Protein AF-A0A507QNY4-F1 (afdb_monomer_lite)

Radius of gyration: 28.17 Å; chains: 1; bounding box: 54×48×101 Å

Foldseek 3Di:
DQPDFQLFDDDPVLVVVLVVQPLLVVLLVVLVVVCVVDPDHLADPVVVPSDDPVSQVVLSSLLSVQCSLCVVLVVLLVLLQVLLVLLDDDDPPDDDDSLVLDDDLLSVLSVLSVVCCVVCVCLNPPDSHSVSNRVCCQVDLSSVLSQLLSLVVLVVVVVDDDPSHSPSCVSVNVRSLSSQQPDPVRHNVNSVVSNVVSVSSNVSSVSNVVSSVVSVVVSVVVPDDPPPPDDDDDDDDDDDDDDDDDDDDDDDD

Organism: Monascus purpureus (NCBI:txid5098)

Structure (mmCIF, N/CA/C/O backbone):
data_AF-A0A507QNY4-F1
#
_entry.id   AF-A0A507QNY4-F1
#
loop_
_atom_site.group_PDB
_atom_site.id
_atom_site.type_symbol
_atom_site.label_atom_id
_atom_site.label_alt_id
_atom_site.label_comp_id
_atom_site.label_asym_id
_atom_site.label_entity_id
_atom_site.label_seq_id
_atom_site.pdbx_PDB_ins_code
_atom_site.Cartn_x
_atom_site.Cartn_y
_atom_site.Cartn_z
_atom_site.occupancy
_atom_site.B_iso_or_equiv
_atom_site.auth_seq_id
_atom_site.auth_comp_id
_atom_site.auth_asym_id
_atom_site.auth_atom_id
_atom_site.pdbx_PDB_model_num
ATOM 1 N N . MET A 1 1 ? 23.985 -9.410 -10.694 1.00 40.22 1 MET A N 1
ATOM 2 C CA . MET A 1 1 ? 22.648 -9.516 -11.311 1.00 40.22 1 MET A CA 1
ATOM 3 C C . MET A 1 1 ? 22.370 -8.196 -11.996 1.00 40.22 1 MET A C 1
ATOM 5 O O . MET A 1 1 ? 22.563 -7.169 -11.358 1.00 40.22 1 MET A O 1
ATOM 9 N N . ALA A 1 2 ? 22.073 -8.210 -13.295 1.00 35.66 2 ALA A N 1
ATOM 10 C CA . ALA A 1 2 ? 21.765 -6.987 -14.029 1.00 35.66 2 ALA A CA 1
ATOM 11 C C . ALA A 1 2 ? 20.527 -6.347 -13.389 1.00 35.66 2 ALA A C 1
ATOM 13 O O . ALA A 1 2 ? 19.504 -7.016 -13.266 1.00 35.66 2 ALA A O 1
ATOM 14 N N . ALA A 1 3 ? 20.652 -5.107 -12.915 1.00 49.06 3 ALA A N 1
ATOM 15 C CA . ALA A 1 3 ? 19.520 -4.358 -12.394 1.00 49.06 3 ALA A CA 1
ATOM 16 C C . ALA A 1 3 ? 18.589 -4.082 -13.575 1.00 49.06 3 ALA A C 1
ATOM 18 O O . ALA A 1 3 ? 18.878 -3.228 -14.411 1.00 49.06 3 ALA A O 1
ATOM 19 N N . SER A 1 4 ? 17.534 -4.881 -13.701 1.00 60.38 4 SER A N 1
ATOM 20 C CA . SER A 1 4 ? 16.457 -4.603 -14.636 1.00 60.38 4 SER A CA 1
ATOM 21 C C . SER A 1 4 ? 15.764 -3.303 -14.230 1.00 60.38 4 SER A C 1
ATOM 23 O O . SER A 1 4 ? 15.863 -2.857 -13.083 1.00 60.38 4 SER A O 1
ATOM 25 N N . ALA A 1 5 ? 15.046 -2.706 -15.178 1.00 84.00 5 ALA A N 1
ATOM 26 C CA . ALA A 1 5 ? 14.095 -1.634 -14.926 1.00 84.00 5 ALA A CA 1
ATOM 27 C C . ALA A 1 5 ? 13.139 -1.970 -13.758 1.00 84.00 5 ALA A C 1
ATOM 29 O O . ALA A 1 5 ? 13.132 -3.079 -13.221 1.00 84.00 5 ALA A O 1
ATOM 30 N N . SER A 1 6 ? 12.312 -1.001 -13.361 1.00 92.44 6 SER A N 1
ATOM 31 C CA . SER A 1 6 ? 11.328 -1.208 -12.296 1.00 92.44 6 SER A CA 1
ATOM 32 C C . SER A 1 6 ? 10.541 -2.525 -12.465 1.00 92.44 6 SER A C 1
ATOM 34 O O . SER A 1 6 ? 10.117 -2.816 -13.583 1.00 92.44 6 SER A O 1
ATOM 36 N N . PRO A 1 7 ? 10.320 -3.299 -11.380 1.00 94.75 7 PRO A N 1
ATOM 37 C CA . PRO A 1 7 ? 9.692 -4.621 -11.474 1.00 94.75 7 PRO A CA 1
ATOM 38 C C . PRO A 1 7 ? 8.198 -4.555 -11.816 1.00 94.75 7 PRO A C 1
ATOM 40 O O . PRO A 1 7 ? 7.611 -5.540 -12.248 1.00 94.75 7 PRO A O 1
ATOM 43 N N . PHE A 1 8 ? 7.574 -3.390 -11.643 1.00 95.94 8 PHE A N 1
ATOM 44 C CA . PHE A 1 8 ? 6.159 -3.193 -11.924 1.00 95.94 8 PHE A CA 1
ATOM 45 C C . PHE A 1 8 ? 5.955 -2.826 -13.390 1.00 95.94 8 PHE A C 1
ATOM 47 O O . PHE A 1 8 ? 6.617 -1.929 -13.917 1.00 95.94 8 PHE A O 1
ATOM 54 N N . ARG A 1 9 ? 5.011 -3.497 -14.047 1.00 93.31 9 ARG A N 1
ATOM 55 C CA . ARG A 1 9 ? 4.638 -3.224 -15.437 1.00 93.31 9 ARG A CA 1
ATOM 56 C C . ARG A 1 9 ? 3.270 -2.557 -15.454 1.00 93.31 9 ARG A C 1
ATOM 58 O O . ARG A 1 9 ? 2.332 -3.070 -14.860 1.00 93.31 9 ARG A O 1
ATOM 65 N N . ILE A 1 10 ? 3.166 -1.422 -16.137 1.00 92.38 10 ILE A N 1
ATOM 66 C CA . ILE A 1 10 ? 1.913 -0.677 -16.302 1.00 92.38 10 ILE A CA 1
ATOM 67 C C . ILE A 1 10 ? 1.613 -0.575 -17.795 1.00 92.38 10 ILE A C 1
ATOM 69 O O . ILE A 1 10 ? 2.515 -0.295 -18.589 1.00 92.38 10 ILE A O 1
ATOM 73 N N . SER A 1 11 ? 0.355 -0.782 -18.188 1.00 92.19 11 SER A N 1
ATOM 74 C CA . SER A 1 11 ? -0.046 -0.596 -19.580 1.00 92.19 11 SER A CA 1
ATOM 75 C C . SER A 1 11 ? -0.114 0.900 -19.951 1.00 92.19 11 SER A C 1
ATOM 77 O O . SER A 1 11 ? -0.409 1.751 -19.105 1.00 92.19 11 SER A O 1
ATOM 79 N N . PRO A 1 12 ? 0.070 1.271 -21.231 1.00 90.69 12 PRO A N 1
ATOM 80 C CA . PRO A 1 12 ? -0.122 2.657 -21.669 1.00 90.69 12 PRO A CA 1
ATOM 81 C C . PRO A 1 12 ? -1.532 3.202 -21.379 1.00 90.69 12 PRO A C 1
ATOM 83 O O . PRO A 1 12 ? -1.711 4.407 -21.186 1.00 90.69 12 PRO A O 1
ATOM 86 N N . GLN A 1 13 ? -2.538 2.321 -21.345 1.00 91.38 13 GLN A N 1
ATOM 87 C CA . GLN A 1 13 ? -3.918 2.676 -21.026 1.00 91.38 13 GLN A CA 1
ATOM 88 C C . GLN A 1 13 ? -4.066 3.087 -19.557 1.00 91.38 13 GLN A C 1
ATOM 90 O O . GLN A 1 13 ? -4.700 4.108 -19.274 1.00 91.38 13 GLN A O 1
ATOM 95 N N . ASP A 1 14 ? -3.447 2.347 -18.641 1.00 91.44 14 ASP A N 1
ATOM 96 C CA . ASP A 1 14 ? -3.468 2.656 -17.209 1.00 91.44 14 ASP A CA 1
ATOM 97 C C . ASP A 1 14 ? -2.685 3.935 -16.912 1.00 91.44 14 ASP A C 1
ATOM 99 O O . ASP A 1 14 ? -3.145 4.793 -16.158 1.00 91.44 14 ASP A O 1
ATOM 103 N N . GLU A 1 15 ? -1.554 4.154 -17.591 1.00 91.25 15 GLU A N 1
ATOM 104 C CA . GLU A 1 15 ? -0.823 5.419 -17.483 1.00 91.25 15 GLU A CA 1
ATOM 105 C C . GLU A 1 15 ? -1.684 6.612 -17.946 1.00 91.25 15 GLU A C 1
ATOM 107 O O . GLU A 1 15 ? -1.688 7.682 -17.326 1.00 91.25 15 GLU A O 1
ATOM 112 N N . ALA A 1 16 ? -2.461 6.443 -19.020 1.00 89.62 16 ALA A N 1
ATOM 113 C CA . ALA A 1 16 ? -3.412 7.454 -19.478 1.00 89.62 16 ALA A CA 1
ATOM 114 C C . ALA A 1 16 ? -4.590 7.648 -18.504 1.00 89.62 16 ALA A C 1
ATOM 116 O O . ALA A 1 16 ? -5.101 8.765 -18.369 1.00 89.62 16 ALA A O 1
ATOM 117 N N . ALA A 1 17 ? -5.029 6.596 -17.808 1.00 88.19 17 ALA A N 1
ATOM 118 C CA . ALA A 1 17 ? -6.032 6.691 -16.751 1.00 88.19 17 ALA A CA 1
ATOM 119 C C . ALA A 1 17 ? -5.498 7.473 -15.540 1.00 88.19 17 ALA A C 1
ATOM 121 O O . ALA A 1 17 ? -6.146 8.424 -15.099 1.00 88.19 17 ALA A O 1
ATOM 122 N N . LEU A 1 18 ? -4.275 7.180 -15.088 1.00 90.31 18 LEU A N 1
ATOM 123 C CA . LEU A 1 18 ? -3.595 7.915 -14.019 1.00 90.31 18 LEU A CA 1
ATOM 124 C C . LEU A 1 18 ? -3.470 9.408 -14.330 1.00 90.31 18 LEU A C 1
ATOM 126 O O . LEU A 1 18 ? -3.750 10.249 -13.477 1.00 90.31 18 LEU A O 1
ATOM 130 N N . LYS A 1 19 ? -3.120 9.765 -15.573 1.00 89.19 19 LYS A N 1
ATOM 131 C CA . LYS A 1 19 ? -3.041 11.170 -16.020 1.00 89.19 19 LYS A CA 1
ATOM 132 C C . LYS A 1 19 ? -4.369 11.923 -15.905 1.00 89.19 19 LYS A C 1
ATOM 134 O O . LYS A 1 19 ? -4.346 13.149 -15.874 1.00 89.19 19 LYS A O 1
ATOM 139 N N . ARG A 1 20 ? -5.505 11.224 -15.842 1.00 88.75 20 ARG A N 1
ATOM 140 C CA . ARG A 1 20 ? -6.844 11.806 -15.653 1.00 88.75 20 ARG A CA 1
ATOM 141 C C . ARG A 1 20 ? -7.330 11.751 -14.201 1.00 88.75 20 ARG A C 1
ATOM 143 O O . ARG A 1 20 ? -8.345 12.363 -13.896 1.00 88.75 20 ARG A O 1
ATOM 150 N N . ASN A 1 21 ? -6.631 11.046 -13.311 1.00 88.44 21 ASN A N 1
ATOM 151 C CA . ASN A 1 21 ? -7.006 10.926 -11.906 1.00 88.44 21 ASN A CA 1
ATOM 152 C C . ASN A 1 21 ? -6.502 12.143 -11.103 1.00 88.44 21 ASN A C 1
ATOM 154 O O . ASN A 1 21 ? -5.298 12.372 -10.975 1.00 88.44 21 ASN A O 1
ATOM 158 N N . ASP A 1 22 ? -7.423 12.928 -10.542 1.00 88.19 22 ASP A N 1
ATOM 159 C CA . ASP A 1 22 ? -7.081 14.168 -9.835 1.00 88.19 22 ASP A CA 1
ATOM 160 C C . ASP A 1 22 ? -6.311 13.943 -8.531 1.00 88.19 22 ASP A C 1
ATOM 162 O O . ASP A 1 22 ? -5.391 14.707 -8.228 1.00 88.19 22 ASP A O 1
ATOM 166 N N . ALA A 1 23 ? -6.636 12.886 -7.780 1.00 85.56 23 ALA A N 1
ATOM 167 C CA . ALA A 1 23 ? -5.923 12.547 -6.551 1.00 85.56 23 ALA A CA 1
ATOM 168 C C . ALA A 1 23 ? -4.461 12.190 -6.856 1.00 85.56 23 ALA A C 1
ATOM 170 O O . ALA A 1 23 ? -3.544 12.740 -6.242 1.00 85.56 23 ALA A O 1
ATOM 171 N N . PHE A 1 24 ? -4.241 11.355 -7.874 1.00 91.31 24 PHE A N 1
ATOM 172 C CA . PHE A 1 24 ? -2.909 11.009 -8.359 1.00 91.31 24 PHE A CA 1
ATOM 173 C C . PHE A 1 24 ? -2.130 12.243 -8.828 1.00 91.31 24 PHE A C 1
ATOM 175 O O . PHE A 1 24 ? -0.984 12.455 -8.428 1.00 91.31 24 PHE A O 1
ATOM 182 N N . ARG A 1 25 ? -2.757 13.109 -9.636 1.00 92.50 25 ARG A N 1
ATOM 183 C CA . ARG A 1 25 ? -2.133 14.354 -10.109 1.00 92.50 25 ARG A CA 1
ATOM 184 C C . ARG A 1 25 ? -1.729 15.274 -8.959 1.00 92.50 25 ARG A C 1
ATOM 186 O O . ARG A 1 25 ? -0.645 15.857 -9.007 1.00 92.50 25 ARG A O 1
ATOM 193 N N . ALA A 1 26 ? -2.569 15.400 -7.932 1.00 90.88 26 ALA A N 1
ATOM 194 C CA . ALA A 1 26 ? -2.278 16.221 -6.762 1.00 90.88 26 ALA A CA 1
ATOM 195 C C . ALA A 1 26 ? -1.069 15.689 -5.974 1.00 90.88 26 ALA A C 1
ATOM 197 O O . ALA A 1 26 ? -0.191 16.472 -5.598 1.00 90.88 26 ALA A O 1
ATOM 198 N N . VAL A 1 27 ? -0.987 14.368 -5.770 1.00 90.75 27 VAL A N 1
ATOM 199 C CA . VAL A 1 27 ? 0.165 13.720 -5.119 1.00 90.75 27 VAL A CA 1
ATOM 200 C C . VAL A 1 27 ? 1.431 13.902 -5.953 1.00 90.75 27 VAL A C 1
ATOM 202 O O . VAL A 1 27 ? 2.448 14.356 -5.427 1.00 90.75 27 VAL A O 1
ATOM 205 N N . ARG A 1 28 ? 1.363 13.643 -7.261 1.00 93.06 28 ARG A N 1
ATOM 206 C CA . ARG A 1 28 ? 2.491 13.815 -8.186 1.00 93.06 28 ARG A CA 1
ATOM 207 C C . ARG A 1 28 ? 3.044 15.239 -8.180 1.00 93.06 28 ARG A C 1
ATOM 209 O O . ARG A 1 28 ? 4.254 15.430 -8.095 1.00 93.06 28 ARG A O 1
ATOM 216 N N . GLU A 1 29 ? 2.178 16.249 -8.210 1.00 93.31 29 GLU A N 1
ATOM 217 C CA . GLU A 1 29 ? 2.607 17.651 -8.139 1.00 93.31 29 GLU A CA 1
ATOM 218 C C . GLU A 1 29 ? 3.209 18.005 -6.770 1.00 93.31 29 GLU A C 1
ATOM 220 O O . GLU A 1 29 ? 4.177 18.760 -6.676 1.00 93.31 29 GLU A O 1
ATOM 225 N N . HIS A 1 30 ? 2.675 17.451 -5.679 1.00 90.50 30 HIS A N 1
ATOM 226 C CA . HIS A 1 30 ? 3.267 17.626 -4.354 1.00 90.50 30 HIS A CA 1
ATOM 227 C C . HIS A 1 30 ? 4.683 17.032 -4.272 1.00 90.50 30 HIS A C 1
ATOM 229 O O . HIS A 1 30 ? 5.600 17.707 -3.799 1.00 90.50 30 HIS A O 1
ATOM 235 N N . LEU A 1 31 ? 4.879 15.808 -4.768 1.00 90.25 31 LEU A N 1
ATOM 236 C CA . LEU A 1 31 ? 6.180 15.136 -4.774 1.00 90.25 31 LEU A CA 1
ATOM 237 C C . LEU A 1 31 ? 7.185 15.860 -5.671 1.00 90.25 31 LEU A C 1
ATOM 239 O O . LEU A 1 31 ? 8.306 16.118 -5.240 1.00 90.25 31 LEU A O 1
ATOM 243 N N . ARG A 1 32 ? 6.762 16.300 -6.862 1.00 90.12 32 ARG A N 1
ATOM 244 C CA . ARG A 1 32 ? 7.593 17.118 -7.755 1.00 90.12 32 ARG A CA 1
ATOM 245 C C . ARG A 1 32 ? 8.059 18.412 -7.083 1.00 90.12 32 ARG A C 1
ATOM 247 O O . ARG A 1 32 ? 9.228 18.775 -7.189 1.00 90.12 32 ARG A O 1
ATOM 254 N N . ARG A 1 33 ? 7.171 19.119 -6.372 1.00 88.19 33 ARG A N 1
ATOM 255 C CA . ARG A 1 33 ? 7.546 20.335 -5.626 1.00 88.19 33 ARG A CA 1
ATOM 256 C C . ARG A 1 33 ? 8.527 20.042 -4.497 1.00 88.19 33 ARG A C 1
ATOM 258 O O . ARG A 1 33 ? 9.437 20.838 -4.285 1.00 88.19 33 ARG A O 1
ATOM 265 N N . ARG A 1 34 ? 8.377 18.912 -3.797 1.00 84.94 34 ARG A N 1
ATOM 266 C CA . ARG A 1 34 ? 9.352 18.475 -2.785 1.00 84.94 34 ARG A CA 1
ATOM 267 C C . ARG A 1 34 ? 10.723 18.221 -3.407 1.00 84.94 34 ARG A C 1
ATOM 269 O O . ARG A 1 34 ? 11.712 18.697 -2.864 1.00 84.94 34 ARG A O 1
ATOM 276 N N . GLU A 1 35 ? 10.786 17.539 -4.548 1.00 83.88 35 GLU A N 1
ATOM 277 C CA . GLU A 1 35 ? 12.048 17.309 -5.263 1.00 83.88 35 GLU A CA 1
ATOM 278 C C . GLU A 1 35 ? 12.715 18.623 -5.687 1.00 83.88 35 GLU A C 1
ATOM 280 O O . GLU A 1 35 ? 13.900 18.808 -5.444 1.00 83.88 35 GLU A O 1
ATOM 285 N N . LEU A 1 36 ? 11.958 19.556 -6.276 1.00 83.25 36 LEU A N 1
ATOM 286 C CA . LEU A 1 36 ? 12.490 20.847 -6.736 1.00 83.25 36 LEU A CA 1
ATOM 287 C C . LEU A 1 36 ? 12.900 21.782 -5.588 1.00 83.25 36 LEU A C 1
ATOM 289 O O . LEU A 1 36 ? 13.806 22.594 -5.753 1.00 83.25 36 LEU A O 1
ATOM 293 N N . GLY A 1 37 ? 12.218 21.699 -4.444 1.00 79.38 37 GLY A N 1
ATOM 294 C CA . GLY A 1 37 ? 12.492 22.520 -3.263 1.00 79.38 37 GLY A CA 1
ATOM 295 C C . GLY A 1 37 ? 13.646 22.014 -2.395 1.00 79.38 37 GLY A C 1
ATOM 296 O O . GLY A 1 37 ? 14.003 22.684 -1.427 1.00 79.38 37 GLY A O 1
ATOM 297 N N . THR A 1 38 ? 14.221 20.850 -2.709 1.00 76.25 38 THR A N 1
ATOM 298 C CA . THR A 1 38 ? 15.319 20.255 -1.940 1.00 76.25 38 THR A CA 1
ATOM 299 C C . THR A 1 38 ? 16.627 20.378 -2.722 1.00 76.25 38 THR A C 1
ATOM 301 O O . THR A 1 38 ? 16.667 20.159 -3.927 1.00 76.25 38 THR A O 1
ATOM 304 N N . THR A 1 39 ? 17.731 20.703 -2.044 1.00 67.38 39 THR A N 1
ATOM 305 C CA . THR A 1 39 ? 19.079 20.707 -2.650 1.00 67.38 39 THR A CA 1
ATOM 306 C C . THR A 1 39 ? 19.649 19.298 -2.849 1.00 67.38 39 THR A C 1
ATOM 308 O O . THR A 1 39 ? 20.669 19.128 -3.517 1.00 67.38 39 THR A O 1
ATOM 311 N N . ALA A 1 40 ? 19.003 18.287 -2.265 1.00 69.44 40 ALA A N 1
ATOM 312 C CA . ALA A 1 40 ? 19.370 16.887 -2.384 1.00 69.44 40 ALA A CA 1
ATOM 313 C C . ALA A 1 40 ? 18.864 16.290 -3.712 1.00 69.44 40 ALA A C 1
ATOM 315 O O . ALA A 1 40 ? 17.778 16.638 -4.178 1.00 69.44 40 ALA A O 1
ATOM 316 N N . PRO A 1 41 ? 19.633 15.383 -4.339 1.00 71.75 41 PRO A N 1
ATOM 317 C CA . PRO A 1 41 ? 19.227 14.747 -5.586 1.00 71.75 41 PRO A CA 1
ATOM 318 C C . PRO A 1 41 ? 18.019 13.816 -5.383 1.00 71.75 41 PRO A C 1
ATOM 320 O O . PRO A 1 41 ? 17.951 13.076 -4.406 1.00 71.75 41 PRO A O 1
ATOM 323 N N . SER A 1 42 ? 17.113 13.773 -6.369 1.00 81.75 42 SER A N 1
ATOM 324 C CA . SER A 1 42 ? 15.933 12.881 -6.384 1.00 81.75 42 SER A CA 1
ATOM 325 C C . SER A 1 42 ? 16.266 11.389 -6.505 1.00 81.75 42 SER A C 1
ATOM 327 O O . SER A 1 42 ? 15.388 10.540 -6.384 1.00 81.75 42 SER A O 1
ATOM 329 N N . PHE A 1 43 ? 17.532 11.051 -6.749 1.00 90.75 43 PHE A N 1
ATOM 330 C CA . PHE A 1 43 ? 18.057 9.690 -6.751 1.00 90.75 43 PHE A CA 1
ATOM 331 C C . PHE A 1 43 ? 19.323 9.636 -5.900 1.00 90.75 43 PHE A C 1
ATOM 333 O O . PHE A 1 43 ? 20.143 10.558 -5.939 1.00 90.75 43 PHE A O 1
ATOM 340 N N . CYS A 1 44 ? 19.502 8.544 -5.153 1.00 90.75 44 CYS A N 1
ATOM 341 C CA . CYS A 1 44 ? 20.739 8.306 -4.419 1.00 90.75 44 CYS A CA 1
ATOM 342 C C . CYS A 1 44 ? 21.910 8.082 -5.390 1.00 90.75 44 CYS A C 1
ATOM 344 O O . CYS A 1 44 ? 21.709 7.800 -6.574 1.00 90.75 44 CYS A O 1
ATOM 346 N N . LEU A 1 45 ? 23.144 8.183 -4.888 1.00 90.12 45 LEU A N 1
ATOM 347 C CA . LEU A 1 45 ? 24.355 8.042 -5.708 1.00 90.12 45 LEU A CA 1
ATOM 348 C C . LEU A 1 45 ? 24.413 6.711 -6.467 1.00 90.12 45 LEU A C 1
ATOM 350 O O . LEU A 1 45 ? 24.900 6.681 -7.590 1.00 90.12 45 LEU A O 1
ATOM 354 N N . VAL A 1 46 ? 23.872 5.640 -5.882 1.00 89.56 46 VAL A N 1
ATOM 355 C CA . VAL A 1 46 ? 23.790 4.327 -6.528 1.00 89.56 46 VAL A CA 1
ATOM 356 C C . VAL A 1 46 ? 22.850 4.405 -7.732 1.00 89.56 46 VAL A C 1
ATOM 358 O O . VAL A 1 46 ? 23.276 4.305 -8.877 1.00 89.56 46 VAL A O 1
ATOM 361 N N . HIS A 1 47 ? 21.568 4.681 -7.498 1.00 92.56 47 HIS A N 1
ATOM 362 C CA . HIS A 1 47 ? 20.547 4.591 -8.541 1.00 92.56 47 HIS A CA 1
ATOM 363 C C . HIS A 1 47 ? 20.606 5.708 -9.589 1.00 92.56 47 HIS A C 1
ATOM 365 O O . HIS A 1 47 ? 20.102 5.526 -10.695 1.00 92.56 47 HIS A O 1
ATOM 371 N N . ARG A 1 48 ? 21.238 6.847 -9.280 1.00 90.81 48 ARG A N 1
ATOM 372 C CA . ARG A 1 48 ? 21.420 7.947 -10.239 1.00 90.81 48 ARG A CA 1
ATOM 373 C C . ARG A 1 48 ? 22.258 7.536 -11.450 1.00 90.81 48 ARG A C 1
ATOM 375 O O . ARG A 1 48 ? 22.023 8.051 -12.539 1.00 90.81 48 ARG A O 1
ATOM 382 N N . HIS A 1 49 ? 23.254 6.678 -11.240 1.00 89.88 49 HIS A N 1
ATOM 383 C CA . HIS A 1 49 ? 24.190 6.257 -12.283 1.00 89.88 49 HIS A CA 1
ATOM 384 C C . HIS A 1 49 ? 23.856 4.879 -12.856 1.00 89.88 49 HIS A C 1
ATOM 386 O O . HIS A 1 49 ? 24.275 4.581 -13.969 1.00 89.88 49 HIS A O 1
ATOM 392 N N . THR A 1 50 ? 23.087 4.065 -12.126 1.00 92.06 50 THR A N 1
ATOM 393 C CA . THR A 1 50 ? 22.632 2.752 -12.601 1.00 92.06 50 THR A CA 1
ATOM 394 C C . THR A 1 50 ? 21.580 2.859 -13.700 1.00 92.06 50 THR A C 1
ATOM 396 O O . THR A 1 50 ? 21.633 2.092 -14.654 1.00 92.06 50 THR A O 1
ATOM 399 N N . TYR A 1 51 ? 20.633 3.791 -13.573 1.00 92.38 51 TYR A N 1
ATOM 400 C CA . TYR A 1 51 ? 19.466 3.856 -14.452 1.00 92.38 51 TYR A CA 1
ATOM 401 C C . TYR A 1 51 ? 19.551 5.008 -15.448 1.00 92.38 51 TYR A C 1
ATOM 403 O O . TYR A 1 51 ? 19.925 6.133 -15.097 1.00 92.38 51 TYR A O 1
ATOM 411 N N . SER A 1 52 ? 19.124 4.737 -16.677 1.00 92.88 52 SER A N 1
ATOM 412 C CA . SER A 1 52 ? 18.912 5.741 -17.717 1.00 92.88 52 SER A CA 1
ATOM 413 C C . SER A 1 52 ? 17.850 6.771 -17.309 1.00 92.88 52 SER A C 1
ATOM 415 O O . SER A 1 52 ? 17.078 6.581 -16.366 1.00 92.88 52 SER A O 1
ATOM 417 N N . HIS A 1 53 ? 17.784 7.891 -18.032 1.00 91.06 53 HIS A N 1
ATOM 418 C CA . HIS A 1 53 ? 16.790 8.933 -17.762 1.00 91.06 53 HIS A CA 1
ATOM 419 C C . HIS A 1 53 ? 15.341 8.418 -17.888 1.00 91.06 53 HIS A C 1
ATOM 421 O O . HIS A 1 53 ? 14.471 8.803 -17.098 1.00 91.06 53 HIS A O 1
ATOM 427 N N . ASP A 1 54 ? 15.086 7.527 -18.846 1.00 92.56 54 ASP A N 1
ATOM 428 C CA . ASP A 1 54 ? 13.760 6.954 -19.081 1.00 92.56 54 ASP A CA 1
ATOM 429 C C . ASP A 1 54 ? 13.366 6.005 -17.945 1.00 92.56 54 ASP A C 1
ATOM 431 O O . ASP A 1 54 ? 12.289 6.148 -17.368 1.00 92.56 54 ASP A O 1
ATOM 435 N N . GLU A 1 55 ? 14.276 5.133 -17.506 1.00 94.00 55 GLU A N 1
ATOM 436 C CA . GLU A 1 55 ? 14.056 4.275 -16.335 1.00 94.00 55 GLU A CA 1
ATOM 437 C C . GLU A 1 55 ? 13.836 5.091 -15.058 1.00 94.00 55 GLU A C 1
ATOM 439 O O . GLU A 1 55 ? 12.935 4.792 -14.275 1.00 94.00 55 GLU A O 1
ATOM 444 N N . GLN A 1 56 ? 14.599 6.169 -14.852 1.00 93.31 56 GLN A N 1
ATOM 445 C CA . GLN A 1 56 ? 14.371 7.083 -13.730 1.00 93.31 56 GLN A CA 1
ATOM 446 C C . GLN A 1 56 ? 12.980 7.729 -13.795 1.00 93.31 56 GLN A C 1
ATOM 448 O O . GLN A 1 56 ? 12.359 7.972 -12.760 1.00 93.31 56 GLN A O 1
ATOM 453 N N . THR A 1 57 ? 12.469 8.007 -14.993 1.00 93.31 57 THR A N 1
ATOM 454 C CA . THR A 1 57 ? 11.111 8.535 -15.181 1.00 93.31 57 THR A CA 1
ATOM 455 C C . THR A 1 57 ? 10.058 7.493 -14.808 1.00 93.31 57 THR A C 1
ATOM 457 O O . THR A 1 57 ? 9.110 7.830 -14.094 1.00 93.31 57 THR A O 1
ATOM 460 N N . THR A 1 58 ? 10.267 6.228 -15.180 1.00 94.88 58 THR A N 1
ATOM 461 C CA . THR A 1 58 ? 9.433 5.094 -14.750 1.00 94.88 58 THR A CA 1
ATOM 462 C C . THR A 1 58 ? 9.452 4.920 -13.231 1.00 94.88 58 THR A C 1
ATOM 464 O O . THR A 1 58 ? 8.399 4.838 -12.604 1.00 94.88 58 THR A O 1
ATOM 467 N N . PHE A 1 59 ? 10.627 4.966 -12.596 1.00 95.31 59 PHE A N 1
ATOM 468 C CA . PHE A 1 59 ? 10.727 4.898 -11.136 1.00 95.31 59 PHE A CA 1
ATOM 469 C C . PHE A 1 59 ? 9.984 6.044 -10.444 1.00 95.31 59 PHE A C 1
ATOM 471 O O . PHE A 1 59 ? 9.298 5.806 -9.452 1.00 95.31 59 PHE A O 1
ATOM 478 N N . ARG A 1 60 ? 10.066 7.279 -10.961 1.00 94.50 60 ARG A N 1
ATOM 479 C CA . ARG A 1 60 ? 9.282 8.406 -10.422 1.00 94.50 60 ARG A CA 1
ATOM 480 C C . ARG A 1 60 ? 7.782 8.149 -10.542 1.00 94.50 60 ARG A C 1
ATOM 482 O O . ARG A 1 60 ? 7.072 8.344 -9.563 1.00 94.50 60 ARG A O 1
ATOM 489 N N . LEU A 1 61 ? 7.313 7.671 -11.699 1.00 94.75 61 LEU A N 1
ATOM 490 C CA . LEU A 1 61 ? 5.905 7.317 -11.899 1.00 94.75 61 LEU A CA 1
ATOM 491 C C . LEU A 1 61 ? 5.438 6.288 -10.857 1.00 94.75 61 LEU A C 1
ATOM 493 O O . LEU A 1 61 ? 4.426 6.511 -10.198 1.00 94.75 61 LEU A O 1
ATOM 497 N N . HIS A 1 62 ? 6.186 5.202 -10.673 1.00 96.00 62 HIS A N 1
ATOM 498 C CA . HIS A 1 62 ? 5.827 4.139 -9.731 1.00 96.00 62 HIS A CA 1
ATOM 499 C C . HIS A 1 62 ? 5.878 4.606 -8.277 1.00 96.00 62 HIS A C 1
ATOM 501 O O . HIS A 1 62 ? 4.973 4.307 -7.502 1.00 96.00 62 HIS A O 1
ATOM 507 N N . ARG A 1 63 ? 6.874 5.420 -7.914 1.00 94.50 63 ARG A N 1
ATOM 508 C CA . ARG A 1 63 ? 6.926 6.075 -6.604 1.00 94.50 63 ARG A CA 1
ATOM 509 C C . ARG A 1 63 ? 5.674 6.921 -6.3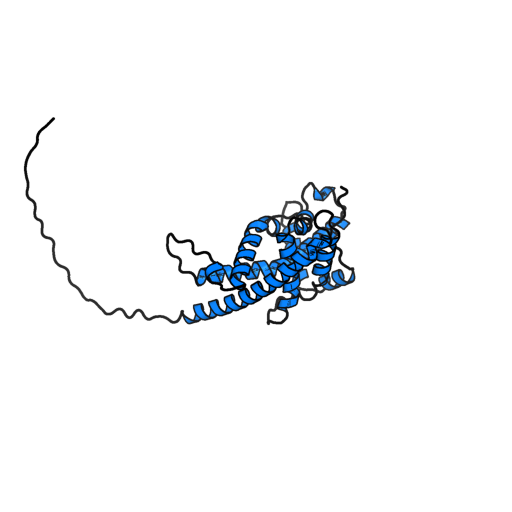58 1.00 94.50 63 ARG A C 1
ATOM 511 O O . ARG A 1 63 ? 5.086 6.851 -5.282 1.00 94.50 63 ARG A O 1
ATOM 518 N N . ASP A 1 64 ? 5.251 7.710 -7.341 1.00 94.38 64 ASP A N 1
ATOM 519 C CA . ASP A 1 64 ? 4.065 8.559 -7.209 1.00 94.38 64 ASP A CA 1
ATOM 520 C C . ASP A 1 64 ? 2.786 7.720 -7.022 1.00 94.38 64 ASP A C 1
ATOM 522 O O . ASP A 1 64 ? 1.904 8.110 -6.252 1.00 94.38 64 ASP A O 1
ATOM 526 N N . ILE A 1 65 ? 2.694 6.550 -7.669 1.00 94.88 65 ILE A N 1
ATOM 527 C CA . ILE A 1 65 ? 1.585 5.593 -7.492 1.00 94.88 65 ILE A CA 1
ATOM 528 C C . ILE A 1 65 ? 1.594 5.033 -6.069 1.00 94.88 65 ILE A C 1
ATOM 530 O O . ILE A 1 65 ? 0.580 5.113 -5.378 1.00 94.88 65 ILE A O 1
ATOM 534 N N . ILE A 1 66 ? 2.752 4.560 -5.601 1.00 94.94 66 ILE A N 1
ATOM 535 C CA . ILE A 1 66 ? 2.955 4.050 -4.237 1.00 94.94 66 ILE A CA 1
ATOM 536 C C . ILE A 1 66 ? 2.532 5.096 -3.197 1.00 94.94 66 ILE A C 1
ATOM 538 O O . ILE A 1 66 ? 1.754 4.794 -2.293 1.00 94.94 66 ILE A O 1
ATOM 542 N N . HIS A 1 67 ? 2.966 6.352 -3.342 1.00 93.25 67 HIS A N 1
ATOM 543 C CA . HIS A 1 67 ? 2.531 7.437 -2.457 1.00 93.25 67 HIS A CA 1
ATOM 544 C C . HIS A 1 67 ? 1.032 7.693 -2.503 1.00 93.25 67 HIS A C 1
ATOM 546 O O . HIS A 1 67 ? 0.411 7.953 -1.472 1.00 93.25 67 HIS A O 1
ATOM 552 N N . THR A 1 68 ? 0.444 7.623 -3.690 1.00 92.44 68 THR A N 1
ATOM 553 C CA . THR A 1 68 ? -0.991 7.837 -3.853 1.00 92.44 68 THR A CA 1
ATOM 554 C C . THR A 1 68 ? -1.793 6.753 -3.132 1.00 92.44 68 THR A C 1
ATOM 556 O O . THR A 1 68 ? -2.734 7.077 -2.411 1.00 92.44 68 THR A O 1
ATOM 559 N N . LEU A 1 69 ? -1.374 5.492 -3.253 1.00 92.56 69 LEU A N 1
ATOM 560 C CA . LEU A 1 69 ? -2.026 4.340 -2.630 1.00 92.56 69 LEU A CA 1
ATOM 561 C C . LEU A 1 69 ? -1.839 4.279 -1.113 1.00 92.56 69 LEU A C 1
ATOM 563 O O . LEU A 1 69 ? -2.774 3.945 -0.386 1.00 92.56 69 LEU A O 1
ATOM 567 N N . LEU A 1 70 ? -0.652 4.617 -0.610 1.00 92.38 70 LEU A N 1
ATOM 568 C CA . LEU A 1 70 ? -0.372 4.534 0.823 1.00 92.38 70 LEU A CA 1
ATOM 569 C C . LEU A 1 70 ? -0.939 5.718 1.613 1.00 92.38 70 LEU A C 1
ATOM 571 O O . LEU A 1 70 ? -1.251 5.570 2.796 1.00 92.38 70 LEU A O 1
ATOM 575 N N . LEU A 1 71 ? -1.112 6.891 0.994 1.00 89.75 71 LEU A N 1
ATOM 576 C CA . LEU A 1 71 ? -1.605 8.090 1.679 1.00 89.75 71 LEU A CA 1
ATOM 577 C C . LEU A 1 71 ? -2.921 7.864 2.465 1.00 89.75 71 LEU A C 1
ATOM 579 O O . LEU A 1 71 ? -2.961 8.249 3.638 1.00 89.75 71 LEU A O 1
ATOM 583 N N . PRO A 1 72 ? -3.975 7.227 1.913 1.00 88.81 72 PRO A N 1
ATOM 584 C CA . PRO A 1 72 ? -5.180 6.889 2.673 1.00 88.81 72 PRO A CA 1
ATOM 585 C C . PRO A 1 72 ? -4.914 6.048 3.923 1.00 88.81 72 PRO A C 1
ATOM 587 O O . PRO A 1 72 ? -5.500 6.326 4.969 1.00 88.81 72 PRO A O 1
ATOM 590 N N . LEU A 1 73 ? -4.014 5.062 3.851 1.00 91.31 73 LEU A N 1
ATOM 591 C CA . LEU A 1 73 ? -3.662 4.221 4.997 1.00 91.31 73 LEU A CA 1
ATOM 592 C C . LEU A 1 73 ? -2.983 5.033 6.104 1.00 91.31 73 LEU A C 1
ATOM 594 O O . LEU A 1 73 ? -3.341 4.889 7.273 1.00 91.31 73 LEU A O 1
ATOM 598 N N . PHE A 1 74 ? -2.078 5.949 5.747 1.00 90.56 74 PHE A N 1
ATOM 599 C CA . PHE A 1 74 ? -1.467 6.869 6.711 1.00 90.56 74 PHE A CA 1
ATOM 600 C C . PHE A 1 74 ? -2.497 7.795 7.365 1.00 90.56 74 PHE A C 1
ATOM 602 O O . PHE A 1 74 ? -2.454 8.026 8.576 1.00 90.56 74 PHE A O 1
ATOM 609 N N . LEU A 1 75 ? -3.437 8.332 6.582 1.00 90.31 75 LEU A N 1
ATOM 610 C CA . LEU A 1 75 ? -4.498 9.191 7.108 1.00 90.31 75 LEU A CA 1
ATOM 611 C C . LEU A 1 75 ? -5.429 8.417 8.045 1.00 90.31 75 LEU A C 1
ATOM 613 O O . LEU A 1 75 ? -5.743 8.912 9.128 1.00 90.31 75 LEU A O 1
ATOM 617 N N . LEU A 1 76 ? -5.816 7.199 7.668 1.00 92.56 76 LEU A N 1
ATOM 618 C CA . LEU A 1 76 ? -6.636 6.307 8.482 1.00 92.56 76 LEU A CA 1
ATOM 619 C C . LEU A 1 76 ? -5.931 5.958 9.792 1.00 92.56 76 LEU A C 1
ATOM 621 O O . LEU A 1 76 ? -6.508 6.135 10.864 1.00 92.56 76 LEU A O 1
ATOM 625 N N . HIS A 1 77 ? -4.668 5.533 9.736 1.00 94.06 77 HIS A N 1
ATOM 626 C CA . HIS A 1 77 ? -3.874 5.212 10.924 1.00 94.06 77 HIS A CA 1
ATOM 627 C C . HIS A 1 77 ? -3.739 6.404 11.871 1.00 94.06 77 HIS A C 1
ATOM 629 O O . HIS A 1 77 ? -3.943 6.266 13.082 1.00 94.06 77 HIS A O 1
ATOM 635 N N . ARG A 1 78 ? -3.461 7.596 11.331 1.00 92.19 78 ARG A N 1
ATOM 636 C CA . ARG A 1 78 ? -3.394 8.829 12.121 1.00 92.19 78 ARG A CA 1
ATOM 637 C C . ARG A 1 78 ? -4.733 9.124 12.792 1.00 92.19 78 ARG A C 1
ATOM 639 O O . ARG A 1 78 ? -4.760 9.452 13.978 1.00 92.19 78 ARG A O 1
ATOM 646 N N . GLN A 1 79 ? -5.835 8.999 12.058 1.00 92.62 79 GLN A N 1
ATOM 647 C CA . GLN A 1 79 ? -7.179 9.219 12.588 1.00 92.62 79 GLN A CA 1
ATOM 648 C C . GLN A 1 79 ? -7.544 8.204 13.676 1.00 92.62 79 GLN A C 1
ATOM 650 O O . GLN A 1 79 ? -8.078 8.605 14.710 1.00 92.62 79 GLN A O 1
ATOM 655 N N . ALA A 1 80 ? -7.235 6.923 13.477 1.00 94.00 80 ALA A N 1
ATOM 656 C CA . ALA A 1 80 ? -7.467 5.870 14.459 1.00 94.00 80 ALA A CA 1
ATOM 657 C C . ALA A 1 80 ? -6.617 6.080 15.719 1.00 94.00 80 ALA A C 1
ATOM 659 O O . ALA A 1 80 ? -7.114 5.954 16.835 1.00 94.00 80 ALA A O 1
ATOM 660 N N . SER A 1 81 ? -5.361 6.502 15.552 1.00 93.31 81 SER A N 1
ATOM 661 C CA . SER A 1 81 ? -4.469 6.836 16.666 1.00 93.31 81 SER A CA 1
ATOM 662 C C . SER A 1 81 ? -5.013 8.005 17.492 1.00 93.31 81 SER A C 1
ATOM 664 O O . SER A 1 81 ? -5.024 7.936 18.717 1.00 93.31 81 SER A O 1
ATOM 666 N N . GLN A 1 82 ? -5.534 9.050 16.837 1.00 92.06 82 GLN A N 1
ATOM 667 C CA . GLN A 1 82 ? -6.184 10.177 17.516 1.00 92.06 82 GLN A CA 1
ATOM 668 C C . GLN A 1 82 ? -7.431 9.745 18.297 1.00 92.06 82 GLN A C 1
ATOM 670 O O . GLN A 1 82 ? -7.621 10.193 19.425 1.00 92.06 82 GLN A O 1
ATOM 675 N N . VAL A 1 83 ? -8.255 8.858 17.727 1.00 91.88 83 VAL A N 1
ATOM 676 C CA . VAL A 1 83 ? -9.424 8.287 18.420 1.00 91.88 83 VAL A CA 1
ATOM 677 C C . VAL A 1 83 ? -8.997 7.470 19.634 1.00 91.88 83 VAL A C 1
ATOM 679 O O . VAL A 1 83 ? -9.562 7.623 20.714 1.00 91.88 83 VAL A O 1
ATOM 682 N N . ALA A 1 84 ? -7.974 6.630 19.497 1.00 91.25 84 ALA A N 1
ATOM 683 C CA . ALA A 1 84 ? -7.470 5.861 20.624 1.00 91.25 84 ALA A CA 1
ATOM 684 C C . ALA A 1 84 ? -6.967 6.782 21.750 1.00 91.25 84 ALA A C 1
ATOM 686 O O . ALA A 1 84 ? -7.282 6.559 22.918 1.00 91.25 84 ALA A O 1
ATOM 687 N N . SER A 1 85 ? -6.249 7.857 21.403 1.00 88.19 85 SER A N 1
ATOM 688 C CA . SER A 1 85 ? -5.776 8.853 22.370 1.00 88.19 85 SER A CA 1
ATOM 689 C C . SER A 1 85 ? -6.897 9.660 23.031 1.00 88.19 85 SER A C 1
ATOM 691 O O . SER A 1 85 ? -6.730 10.056 24.180 1.00 88.19 85 SER A O 1
ATOM 693 N N . SER A 1 86 ? -8.022 9.913 22.354 1.00 86.81 86 SER A N 1
ATOM 694 C CA . SER A 1 86 ? -9.143 10.655 22.949 1.00 86.81 86 SER A CA 1
ATOM 695 C C . SER A 1 86 ? -10.013 9.797 23.872 1.00 86.81 86 SER A C 1
ATOM 697 O O . SER A 1 86 ? -10.604 10.314 24.817 1.00 86.81 86 SER A O 1
ATOM 699 N N . VAL A 1 87 ? -10.088 8.487 23.621 1.00 85.00 87 VAL A N 1
ATOM 700 C CA . VAL A 1 87 ? -10.899 7.548 24.412 1.00 85.00 87 VAL A CA 1
ATOM 701 C C . VAL A 1 87 ? -10.145 7.027 25.637 1.00 85.00 87 VAL A C 1
ATOM 703 O O . VAL A 1 87 ? -10.758 6.766 26.676 1.00 85.00 87 VAL A O 1
ATOM 706 N N . LEU A 1 88 ? -8.825 6.846 25.539 1.00 81.75 88 LEU A N 1
ATOM 707 C CA . LEU A 1 88 ? -8.030 6.305 26.638 1.00 81.75 88 LEU A CA 1
ATOM 708 C C . LEU A 1 88 ? -7.711 7.380 27.685 1.00 81.75 88 LEU A C 1
ATOM 710 O O . LEU A 1 88 ? -7.115 8.403 27.357 1.00 81.75 88 LEU A O 1
ATOM 714 N N . PRO A 1 89 ? -8.022 7.146 28.973 1.00 70.31 89 PRO A N 1
ATOM 715 C CA . PRO A 1 89 ? -7.628 8.069 30.024 1.00 70.31 89 PRO A CA 1
ATOM 716 C C . PRO A 1 89 ? -6.103 8.077 30.182 1.00 70.31 89 PRO A C 1
ATOM 718 O O . PRO A 1 89 ? -5.493 7.045 30.475 1.00 70.31 89 PRO A O 1
ATOM 721 N N . CYS A 1 90 ? -5.494 9.257 30.063 1.00 60.88 90 CYS A N 1
ATOM 722 C CA . CYS A 1 90 ? -4.094 9.484 30.412 1.00 60.88 90 CYS A CA 1
ATOM 723 C C . CYS A 1 90 ? -3.913 9.311 31.927 1.00 60.88 90 CYS A C 1
ATOM 725 O O . CYS A 1 90 ? -4.138 10.240 32.700 1.00 60.88 90 CYS A O 1
ATOM 727 N N . ARG A 1 91 ? -3.527 8.112 32.377 1.00 63.47 91 ARG A N 1
ATOM 728 C CA . ARG A 1 91 ? -3.100 7.891 33.766 1.00 63.47 91 ARG A CA 1
ATOM 729 C C . ARG A 1 91 ? -1.573 7.988 33.853 1.00 63.47 91 ARG A C 1
ATOM 731 O O . ARG A 1 91 ? -0.899 7.274 33.105 1.00 63.47 91 ARG A O 1
ATOM 738 N N . PRO A 1 92 ? -1.013 8.812 34.761 1.00 53.75 92 PRO A N 1
ATOM 739 C CA . PRO A 1 92 ? 0.428 8.861 34.987 1.00 53.75 92 PRO A CA 1
ATOM 740 C C . PRO A 1 92 ? 0.978 7.458 35.281 1.00 53.75 92 PRO A C 1
ATOM 742 O O . PRO A 1 92 ? 0.424 6.736 36.108 1.00 53.75 92 PRO A O 1
ATOM 745 N N . GLY A 1 93 ? 2.040 7.056 34.578 1.00 62.09 93 GLY A N 1
ATOM 746 C CA . GLY A 1 93 ? 2.736 5.783 34.808 1.00 62.09 93 GLY A CA 1
ATOM 747 C C . GLY A 1 93 ? 2.133 4.537 34.144 1.00 62.09 93 GLY A C 1
ATOM 748 O O . GLY A 1 93 ? 2.706 3.461 34.288 1.00 62.09 93 GLY A O 1
ATOM 749 N N . ARG A 1 94 ? 1.025 4.640 33.389 1.00 58.69 94 ARG A N 1
ATOM 750 C CA . ARG A 1 94 ? 0.447 3.495 32.658 1.00 58.69 94 ARG A CA 1
ATOM 751 C C . ARG A 1 94 ? 0.354 3.774 31.161 1.00 58.69 94 ARG A C 1
ATOM 753 O O . ARG A 1 94 ? -0.557 4.464 30.712 1.00 58.69 94 ARG A O 1
ATOM 760 N N . ARG A 1 95 ? 1.256 3.178 30.376 1.00 59.06 95 ARG A N 1
ATOM 761 C CA . ARG A 1 95 ? 1.109 3.108 28.916 1.00 59.06 95 ARG A CA 1
ATOM 762 C C . ARG A 1 95 ? -0.059 2.170 28.616 1.00 59.06 95 ARG A C 1
ATOM 764 O O . ARG A 1 95 ? 0.049 0.963 28.810 1.00 59.06 95 ARG A O 1
ATOM 771 N N . VAL A 1 96 ? -1.206 2.721 28.234 1.00 66.50 96 VAL A N 1
ATOM 772 C CA . VAL A 1 96 ? -2.294 1.904 27.694 1.00 66.50 96 VAL A CA 1
ATOM 773 C C . VAL A 1 96 ? -2.013 1.721 26.211 1.00 66.50 96 VAL A C 1
ATOM 775 O O . VAL A 1 96 ? -1.817 2.701 25.499 1.00 66.50 96 VAL A O 1
ATOM 778 N N . GLU A 1 97 ? -1.940 0.472 25.762 1.00 81.94 97 GLU A N 1
ATOM 779 C CA . GLU A 1 97 ? -1.766 0.156 24.345 1.00 81.94 97 GLU A CA 1
ATOM 780 C C . GLU A 1 97 ? -2.983 0.678 23.572 1.00 81.94 97 GLU A C 1
ATOM 782 O O . GLU A 1 97 ? -4.118 0.286 23.861 1.00 81.94 97 GLU A O 1
ATOM 787 N N . SER A 1 98 ? -2.748 1.577 22.612 1.00 86.88 98 SER A N 1
ATOM 788 C CA . SER A 1 98 ? -3.793 2.272 21.847 1.00 86.88 98 SER A CA 1
ATOM 789 C C . SER A 1 98 ? -4.783 1.315 21.175 1.00 86.88 98 SER A C 1
ATOM 791 O O . SER A 1 98 ? -5.972 1.605 21.081 1.00 86.88 98 SER A O 1
ATOM 793 N N . GLU A 1 99 ? -4.312 0.132 20.785 1.00 90.00 99 GLU A N 1
ATOM 794 C CA . GLU A 1 99 ? -5.112 -0.930 20.176 1.00 90.00 99 GLU A CA 1
ATOM 795 C C . GLU A 1 99 ? -6.265 -1.434 21.061 1.00 90.00 99 GLU A C 1
ATOM 797 O O . GLU A 1 99 ? -7.264 -1.923 20.541 1.00 90.00 99 GLU A O 1
ATOM 802 N N . ARG A 1 100 ? -6.173 -1.297 22.395 1.00 90.31 100 ARG A N 1
ATOM 803 C CA . ARG A 1 100 ? -7.179 -1.821 23.344 1.00 90.31 100 ARG A CA 1
ATOM 804 C C . ARG A 1 100 ? -8.531 -1.122 23.253 1.00 90.31 100 ARG A C 1
ATOM 806 O O . ARG A 1 100 ? -9.505 -1.606 23.824 1.00 90.31 100 ARG A O 1
ATOM 813 N N . VAL A 1 101 ? -8.580 0.025 22.584 1.00 93.06 101 VAL A N 1
ATOM 814 C CA . VAL A 1 101 ? -9.825 0.743 22.300 1.00 93.06 101 VAL A CA 1
ATOM 815 C C . VAL A 1 101 ? -10.666 0.006 21.259 1.00 93.06 101 VAL A C 1
ATOM 817 O O . VAL A 1 101 ? -11.894 0.101 21.281 1.00 93.06 101 VAL A O 1
ATOM 820 N N . PHE A 1 102 ? -10.016 -0.756 20.383 1.00 95.38 102 PHE A N 1
ATOM 821 C CA . PHE A 1 102 ? -10.655 -1.499 19.310 1.00 95.38 102 PHE A CA 1
ATOM 822 C C . PHE A 1 102 ? -10.905 -2.956 19.718 1.00 95.38 102 PHE A C 1
ATOM 824 O O . PHE A 1 102 ? -10.300 -3.486 20.656 1.00 95.38 102 PHE A O 1
ATOM 831 N N . ARG A 1 103 ? -11.822 -3.623 19.013 1.00 94.69 103 ARG A N 1
ATOM 832 C CA . ARG A 1 103 ? -12.212 -5.023 19.264 1.00 94.69 103 ARG A CA 1
ATOM 833 C C . ARG A 1 103 ? -12.189 -5.853 17.987 1.00 94.69 103 ARG A C 1
ATOM 835 O O . ARG A 1 103 ? -12.410 -5.305 16.912 1.00 94.69 103 ARG A O 1
ATOM 842 N N . GLY A 1 104 ? -12.003 -7.165 18.134 1.00 95.88 104 GLY A N 1
ATOM 843 C CA . GLY A 1 104 ? -12.003 -8.105 17.009 1.00 95.88 104 GLY A CA 1
ATOM 844 C C . GLY A 1 104 ? -10.930 -7.759 15.979 1.00 95.88 104 GLY A C 1
ATOM 845 O O . GLY A 1 104 ? -9.846 -7.297 16.347 1.00 95.88 104 GLY A O 1
ATOM 846 N N . ASP A 1 105 ? -11.256 -7.918 14.701 1.00 96.50 105 ASP A N 1
ATOM 847 C CA . ASP A 1 105 ? -10.304 -7.711 13.606 1.00 96.50 105 ASP A CA 1
ATOM 848 C C . ASP A 1 105 ? -9.855 -6.253 13.492 1.00 96.50 105 ASP A C 1
ATOM 850 O O . ASP A 1 105 ? -8.719 -5.994 13.107 1.00 96.50 105 ASP A O 1
ATOM 854 N N . ALA A 1 106 ? -10.682 -5.292 13.922 1.00 96.88 106 ALA A N 1
ATOM 855 C CA . ALA A 1 106 ? -10.282 -3.886 14.002 1.00 96.88 106 ALA A CA 1
ATOM 856 C C . ALA A 1 106 ? -9.066 -3.666 14.915 1.00 96.88 106 ALA A C 1
ATOM 858 O O . ALA A 1 106 ? -8.211 -2.830 14.618 1.00 96.88 106 ALA A O 1
ATOM 859 N N . ARG A 1 107 ? -8.969 -4.414 16.026 1.00 96.88 107 ARG A N 1
ATOM 860 C CA . ARG A 1 107 ? -7.812 -4.338 16.929 1.00 96.88 107 ARG A CA 1
ATOM 861 C C . ARG A 1 107 ? -6.563 -4.866 16.245 1.00 96.88 107 ARG A C 1
ATOM 863 O O . ARG A 1 107 ? -5.535 -4.194 16.275 1.00 96.88 107 ARG A O 1
ATOM 870 N N . SER A 1 108 ? -6.667 -6.038 15.626 1.00 96.31 108 SER A N 1
ATOM 871 C CA . SER A 1 108 ? -5.563 -6.666 14.898 1.00 96.31 108 SER A CA 1
ATOM 872 C C . SER A 1 108 ? -5.093 -5.788 13.736 1.00 96.31 108 SER A C 1
ATOM 874 O O . SER A 1 108 ? -3.895 -5.577 13.576 1.00 96.31 108 SER A O 1
ATOM 876 N N . ALA A 1 109 ? -6.025 -5.198 12.983 1.00 97.25 109 ALA A N 1
ATOM 877 C CA . ALA A 1 109 ? -5.725 -4.279 11.892 1.00 97.25 109 ALA A CA 1
ATOM 878 C C . ALA A 1 109 ? -5.048 -2.996 12.383 1.00 97.25 109 ALA A C 1
ATOM 880 O O . ALA A 1 109 ? -4.061 -2.566 11.791 1.00 97.25 109 ALA A O 1
ATOM 881 N N . PHE A 1 110 ? -5.524 -2.399 13.482 1.00 97.38 110 PHE A N 1
ATOM 882 C CA . PHE A 1 110 ? -4.867 -1.231 14.069 1.00 97.38 110 PHE A CA 1
ATOM 883 C C . PHE A 1 110 ? -3.450 -1.558 14.544 1.00 97.38 110 PHE A C 1
ATOM 885 O O . PHE A 1 110 ? -2.533 -0.797 14.251 1.00 97.38 110 PHE A O 1
ATOM 892 N N . ALA A 1 111 ? -3.266 -2.671 15.260 1.00 96.31 111 ALA A N 1
ATOM 893 C CA . ALA A 1 111 ? -1.956 -3.096 15.749 1.00 96.31 111 ALA A CA 1
ATOM 894 C C . ALA A 1 111 ? -0.980 -3.333 14.588 1.00 96.31 111 ALA A C 1
ATOM 896 O O . ALA A 1 111 ? 0.141 -2.828 14.615 1.00 96.31 111 ALA A O 1
ATOM 897 N N . TRP A 1 112 ? -1.436 -4.015 13.533 1.00 97.00 112 TRP A N 1
ATOM 898 C CA . TRP A 1 112 ? -0.641 -4.252 12.332 1.00 97.00 112 TRP A CA 1
ATOM 899 C C . TRP A 1 112 ? -0.277 -2.948 11.617 1.00 97.00 112 TRP A C 1
ATOM 901 O O . TRP A 1 112 ? 0.902 -2.698 11.386 1.00 97.00 112 TRP A O 1
ATOM 911 N N . LEU A 1 113 ? -1.258 -2.074 11.343 1.00 95.62 113 LEU A N 1
ATOM 912 C CA . LEU A 1 113 ? -1.009 -0.762 10.733 1.00 95.62 113 LEU A CA 1
ATOM 913 C C . LEU A 1 113 ? -0.059 0.079 11.588 1.00 95.62 113 LEU A C 1
ATOM 915 O O . LEU A 1 113 ? 0.790 0.787 11.059 1.00 95.62 113 LEU A O 1
ATOM 919 N N . HIS A 1 114 ? -0.198 0.018 12.912 1.00 94.81 114 HIS A N 1
ATOM 920 C CA . HIS A 1 114 ? 0.667 0.757 13.815 1.00 94.81 114 HIS A CA 1
ATOM 921 C C . HIS A 1 114 ? 2.102 0.245 13.798 1.00 94.81 114 HIS A C 1
ATOM 923 O O . HIS A 1 114 ? 3.001 1.079 13.787 1.00 94.81 114 HIS A O 1
ATOM 929 N N . SER A 1 115 ? 2.316 -1.069 13.753 1.00 94.62 115 SER A N 1
ATOM 930 C CA . SER A 1 115 ? 3.647 -1.661 13.594 1.00 94.62 115 SER A CA 1
ATOM 931 C C . SER A 1 115 ? 4.251 -1.271 12.244 1.00 94.62 115 SER A C 1
ATOM 933 O O . SER A 1 115 ? 5.224 -0.517 12.221 1.00 94.62 115 SER A O 1
ATOM 935 N N . ILE A 1 116 ? 3.615 -1.636 11.125 1.00 94.75 116 ILE A N 1
ATOM 936 C CA . ILE A 1 116 ? 4.215 -1.443 9.797 1.00 94.75 116 ILE A CA 1
ATOM 937 C C . ILE A 1 116 ? 4.454 0.032 9.461 1.00 94.75 116 ILE A C 1
ATOM 939 O O . ILE A 1 116 ? 5.515 0.381 8.964 1.00 94.75 116 ILE A O 1
ATOM 943 N N . LEU A 1 117 ? 3.522 0.940 9.778 1.00 91.56 117 LEU A N 1
ATOM 944 C CA . LEU A 1 117 ? 3.683 2.365 9.457 1.00 91.56 117 LEU A CA 1
ATOM 945 C C . LEU A 1 117 ? 4.637 3.090 10.415 1.00 91.56 117 LEU A C 1
ATOM 947 O O . LEU A 1 117 ? 5.030 4.222 10.131 1.00 91.56 117 LEU A O 1
ATOM 951 N N . SER A 1 118 ? 4.978 2.478 11.552 1.00 89.00 118 SER A N 1
ATOM 952 C CA . SER A 1 118 ? 6.012 2.995 12.454 1.00 89.00 118 SER A CA 1
ATOM 953 C C . SER A 1 118 ? 7.395 2.488 12.061 1.00 89.00 118 SER A C 1
ATOM 955 O O . SER A 1 118 ? 8.345 3.264 12.112 1.00 89.00 118 SER A O 1
ATOM 957 N N . GLU A 1 119 ? 7.495 1.222 11.657 1.00 88.50 119 GLU A N 1
ATOM 958 C CA . GLU A 1 119 ? 8.740 0.573 11.233 1.00 88.50 119 GLU A CA 1
ATOM 959 C C . GLU A 1 119 ? 9.176 1.058 9.842 1.00 88.50 119 GLU A C 1
ATOM 961 O O . GLU A 1 119 ? 10.318 1.465 9.661 1.00 88.50 119 GLU A O 1
ATOM 966 N N . GLU A 1 120 ? 8.244 1.151 8.891 1.00 87.50 120 GLU A N 1
ATOM 967 C CA . GLU A 1 120 ? 8.508 1.530 7.492 1.00 87.50 120 GLU A CA 1
ATOM 968 C C . GLU A 1 120 ? 8.341 3.034 7.231 1.00 87.50 120 GLU A C 1
ATOM 970 O O . GLU A 1 120 ? 8.213 3.504 6.094 1.00 87.50 120 GLU A O 1
ATOM 975 N N . ARG A 1 121 ? 8.305 3.832 8.304 1.00 80.81 121 ARG A N 1
ATOM 976 C CA . ARG A 1 121 ? 8.073 5.275 8.212 1.00 80.81 121 ARG A CA 1
ATOM 977 C C . ARG A 1 121 ? 9.160 5.972 7.406 1.00 80.81 121 ARG A C 1
ATOM 979 O O . ARG A 1 121 ? 8.848 6.853 6.605 1.00 80.81 121 ARG A O 1
ATOM 986 N N . ASP A 1 122 ? 10.416 5.621 7.654 1.00 78.81 122 ASP A N 1
ATOM 987 C CA . ASP A 1 122 ? 11.554 6.316 7.059 1.00 78.81 122 ASP A CA 1
ATOM 988 C C . ASP A 1 122 ? 11.631 6.042 5.558 1.00 78.81 122 ASP A C 1
ATOM 990 O O . ASP A 1 122 ? 11.777 6.992 4.782 1.00 78.81 122 ASP A O 1
ATOM 994 N N . TRP A 1 123 ? 11.385 4.793 5.158 1.00 81.31 123 TRP A N 1
ATOM 995 C CA . TRP A 1 123 ? 11.238 4.384 3.765 1.00 81.31 123 TRP A CA 1
ATOM 996 C C . TRP A 1 123 ? 10.208 5.238 3.016 1.00 81.31 123 TRP A C 1
ATOM 998 O O . TRP A 1 123 ? 10.488 5.791 1.956 1.00 81.31 123 TRP A O 1
ATOM 1008 N N . TYR A 1 124 ? 9.015 5.408 3.583 1.00 76.12 124 TYR A N 1
ATOM 1009 C CA . TYR A 1 124 ? 7.954 6.136 2.896 1.00 76.12 124 TYR A CA 1
ATOM 1010 C C . TYR A 1 124 ? 8.088 7.665 2.984 1.00 76.12 124 TYR A C 1
ATOM 1012 O O . TYR A 1 124 ? 7.748 8.388 2.052 1.00 76.12 124 TYR A O 1
ATOM 1020 N N . VAL A 1 125 ? 8.503 8.206 4.130 1.00 73.06 125 VAL A N 1
ATOM 1021 C CA . VAL A 1 125 ? 8.428 9.655 4.396 1.00 73.06 125 VAL A CA 1
ATOM 1022 C C . VAL A 1 125 ? 9.737 10.368 4.065 1.00 73.06 125 VAL A C 1
ATOM 1024 O O . VAL A 1 125 ? 9.711 11.512 3.581 1.00 73.06 125 VAL A O 1
ATOM 1027 N N . THR A 1 126 ? 10.863 9.723 4.375 1.00 67.56 126 THR A N 1
ATOM 1028 C CA . THR A 1 126 ? 12.186 10.360 4.414 1.00 67.56 126 THR A CA 1
ATOM 1029 C C . THR A 1 126 ? 13.074 9.971 3.246 1.00 67.56 126 THR A C 1
ATOM 1031 O O . THR A 1 126 ? 13.849 10.816 2.791 1.00 67.56 126 THR A O 1
ATOM 1034 N N . GLU A 1 127 ? 12.936 8.757 2.705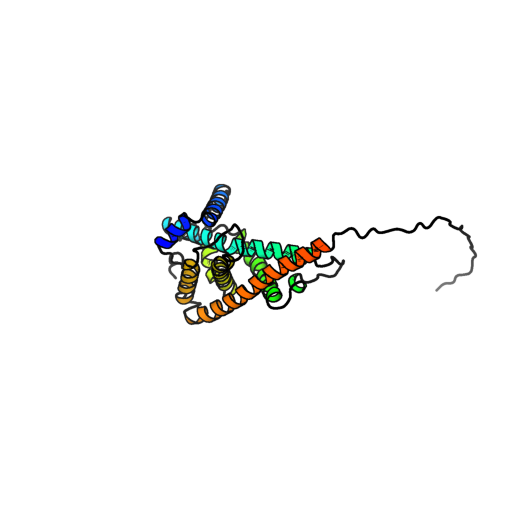 1.00 71.50 127 GLU A N 1
ATOM 1035 C CA . GLU A 1 127 ? 13.642 8.410 1.482 1.00 71.50 127 GLU A CA 1
ATOM 1036 C C . GLU A 1 127 ? 13.123 9.249 0.316 1.00 71.50 127 GLU A C 1
ATOM 1038 O O . GLU A 1 127 ? 11.928 9.465 0.133 1.00 71.50 127 GLU A O 1
ATOM 1043 N N . GLN A 1 128 ? 14.059 9.776 -0.468 1.00 79.88 128 GLN A N 1
ATOM 1044 C CA . GLN A 1 128 ? 13.744 10.614 -1.626 1.00 79.88 128 GLN A CA 1
ATOM 1045 C C . GLN A 1 128 ? 13.989 9.882 -2.943 1.00 79.88 128 GLN A C 1
ATOM 1047 O O . GLN A 1 128 ? 13.435 10.265 -3.973 1.00 79.88 128 GLN A O 1
ATOM 1052 N N . CYS A 1 129 ? 14.804 8.822 -2.917 1.00 91.62 129 CYS A N 1
ATOM 1053 C CA . CYS A 1 129 ? 15.150 8.082 -4.116 1.00 91.62 129 CYS A CA 1
ATOM 1054 C C . CYS A 1 129 ? 13.963 7.248 -4.589 1.00 91.62 129 CYS A C 1
ATOM 1056 O O . CYS A 1 129 ? 13.606 6.256 -3.959 1.00 91.62 129 CYS A O 1
ATOM 1058 N N . ALA A 1 130 ? 13.406 7.612 -5.745 1.00 93.25 130 ALA A N 1
ATOM 1059 C CA . ALA A 1 130 ? 12.277 6.892 -6.323 1.00 93.25 130 ALA A CA 1
ATOM 1060 C C . ALA A 1 130 ? 12.571 5.395 -6.533 1.00 93.25 130 ALA A C 1
ATOM 1062 O O . ALA A 1 130 ? 11.704 4.568 -6.282 1.00 93.25 130 ALA A O 1
ATOM 1063 N N . ALA A 1 131 ? 13.799 5.032 -6.920 1.00 94.06 131 ALA A N 1
ATOM 1064 C CA . ALA A 1 131 ? 14.180 3.628 -7.063 1.00 94.06 131 ALA A CA 1
ATOM 1065 C C . ALA A 1 131 ? 14.228 2.875 -5.725 1.00 94.06 131 ALA A C 1
ATOM 1067 O O . ALA A 1 131 ? 13.710 1.767 -5.665 1.00 94.06 131 ALA A O 1
ATOM 1068 N N . CYS A 1 132 ? 14.779 3.467 -4.655 1.00 93.31 132 CYS A N 1
ATOM 1069 C CA . CYS A 1 132 ? 14.748 2.834 -3.329 1.00 93.31 132 CYS A CA 1
ATOM 1070 C C . CYS A 1 132 ? 13.304 2.597 -2.884 1.00 93.31 132 CYS A C 1
ATOM 1072 O O . CYS A 1 132 ? 12.957 1.480 -2.514 1.00 93.31 132 CYS A O 1
ATOM 1074 N N . ILE A 1 133 ? 12.445 3.611 -3.046 1.00 94.06 133 ILE A N 1
ATOM 1075 C CA . ILE A 1 133 ? 11.039 3.506 -2.659 1.00 94.06 133 ILE A CA 1
ATOM 1076 C C . ILE A 1 133 ? 10.352 2.347 -3.384 1.00 94.06 133 ILE A C 1
ATOM 1078 O O . ILE A 1 133 ? 9.717 1.503 -2.762 1.00 94.06 133 ILE A O 1
ATOM 1082 N N . VAL A 1 134 ? 10.505 2.302 -4.705 1.00 95.50 134 VAL A N 1
ATOM 1083 C CA . VAL A 1 134 ? 9.859 1.308 -5.564 1.00 95.50 134 VAL A CA 1
ATOM 1084 C C . VAL A 1 134 ? 10.378 -0.101 -5.290 1.00 95.50 134 VAL A C 1
ATOM 1086 O O . VAL A 1 134 ? 9.580 -1.022 -5.159 1.00 95.50 134 VAL A O 1
ATOM 1089 N N . LEU A 1 135 ? 11.694 -0.285 -5.182 1.00 94.44 135 LEU A N 1
ATOM 1090 C CA . LEU A 1 135 ? 12.288 -1.609 -4.977 1.00 94.44 135 LEU A CA 1
ATOM 1091 C C . LEU A 1 135 ? 11.986 -2.177 -3.586 1.00 94.44 135 LEU A C 1
ATOM 1093 O O . LEU A 1 135 ? 11.844 -3.387 -3.435 1.00 94.44 135 LEU A O 1
ATOM 1097 N N . HIS A 1 136 ? 11.820 -1.319 -2.581 1.00 94.88 136 HIS A N 1
ATOM 1098 C CA . HIS A 1 136 ? 11.503 -1.750 -1.219 1.00 94.88 136 HIS A CA 1
ATOM 1099 C C . HIS A 1 136 ? 10.117 -2.392 -1.074 1.00 94.88 136 HIS A C 1
ATOM 1101 O O . HIS A 1 136 ? 9.870 -3.149 -0.134 1.00 94.88 136 HIS A O 1
ATOM 1107 N N . VAL A 1 137 ? 9.201 -2.134 -2.015 1.00 95.62 137 VAL A N 1
ATOM 1108 C CA . VAL A 1 137 ? 7.886 -2.795 -2.024 1.00 95.62 137 VAL A CA 1
ATOM 1109 C C . VAL A 1 137 ? 8.043 -4.316 -2.021 1.00 95.62 137 VAL A C 1
ATOM 1111 O O . VAL A 1 137 ? 7.280 -4.981 -1.336 1.00 95.62 137 VAL A O 1
ATOM 1114 N N . LEU A 1 138 ? 9.055 -4.854 -2.711 1.00 95.81 138 LEU A N 1
ATOM 1115 C CA . LEU A 1 138 ? 9.355 -6.291 -2.760 1.00 95.81 138 LEU A CA 1
ATOM 1116 C C . LEU A 1 138 ? 10.396 -6.734 -1.717 1.00 95.81 138 LEU A C 1
ATOM 1118 O O . LEU A 1 138 ? 10.884 -7.858 -1.776 1.00 95.81 138 LEU A O 1
ATOM 1122 N N . HIS A 1 139 ? 10.773 -5.871 -0.770 1.00 94.31 139 HIS A N 1
ATOM 1123 C CA . HIS A 1 139 ? 11.826 -6.184 0.200 1.00 94.31 139 HIS A CA 1
ATOM 1124 C C . HIS A 1 139 ? 11.399 -7.222 1.242 1.00 94.31 139 HIS A C 1
ATOM 1126 O O . HIS A 1 139 ? 12.224 -7.994 1.724 1.00 94.31 139 HIS A O 1
ATOM 1132 N N . SER A 1 140 ? 10.117 -7.239 1.611 1.00 95.88 140 SER A N 1
ATOM 1133 C CA . SER A 1 140 ? 9.600 -8.111 2.660 1.00 95.88 140 SER A CA 1
ATOM 1134 C C . SER A 1 140 ? 8.119 -8.421 2.451 1.00 95.88 140 SER A C 1
ATOM 1136 O O . SER A 1 140 ? 7.397 -7.673 1.796 1.00 95.88 140 SER A O 1
ATOM 1138 N N . GLU A 1 141 ? 7.632 -9.500 3.064 1.00 96.88 141 GLU A N 1
ATOM 1139 C CA . GLU A 1 141 ? 6.210 -9.850 3.004 1.00 96.88 141 GLU A CA 1
ATOM 1140 C C . GLU A 1 141 ? 5.321 -8.717 3.544 1.00 96.88 141 GLU A C 1
ATOM 1142 O O . GLU A 1 141 ? 4.338 -8.385 2.879 1.00 96.88 141 GLU A O 1
ATOM 1147 N N . PRO A 1 142 ? 5.644 -8.062 4.679 1.00 96.31 142 PRO A N 1
ATOM 1148 C CA . PRO A 1 142 ? 4.824 -6.967 5.179 1.00 96.31 142 PRO A CA 1
ATOM 1149 C C . PRO A 1 142 ? 4.725 -5.777 4.220 1.00 96.31 142 PRO A C 1
ATOM 1151 O O . PRO A 1 142 ? 3.652 -5.178 4.138 1.00 96.31 142 PRO A O 1
ATOM 1154 N N . THR A 1 143 ? 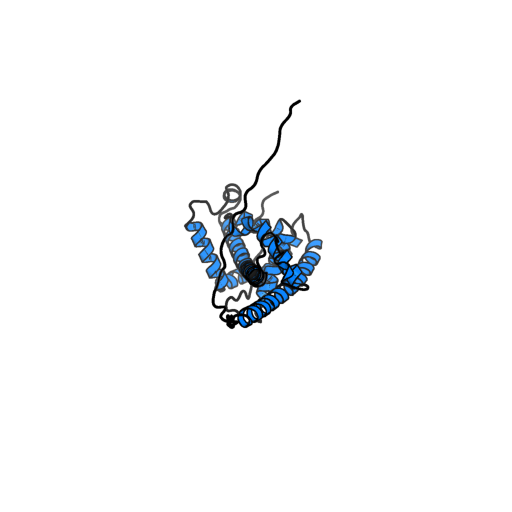5.786 -5.445 3.475 1.00 96.25 143 THR A N 1
ATOM 1155 C CA . THR A 1 143 ? 5.762 -4.332 2.509 1.00 96.25 143 THR A CA 1
ATOM 1156 C C . THR A 1 143 ? 4.970 -4.681 1.248 1.00 96.25 143 THR A C 1
ATOM 1158 O O . THR A 1 143 ? 4.189 -3.850 0.775 1.00 96.25 143 THR A O 1
ATOM 1161 N N . ILE A 1 144 ? 5.053 -5.930 0.775 1.00 97.75 144 ILE A N 1
ATOM 1162 C CA . ILE A 1 144 ? 4.209 -6.436 -0.320 1.00 97.75 144 ILE A CA 1
ATOM 1163 C C . ILE A 1 144 ? 2.741 -6.432 0.108 1.00 97.75 144 ILE A C 1
ATOM 1165 O O . ILE A 1 144 ? 1.884 -5.873 -0.582 1.00 97.75 144 ILE A O 1
ATOM 1169 N N . ARG A 1 145 ? 2.438 -7.005 1.278 1.00 97.75 145 ARG A N 1
ATOM 1170 C CA . ARG A 1 145 ? 1.076 -7.053 1.817 1.00 97.75 145 ARG A CA 1
ATOM 1171 C C . ARG A 1 145 ? 0.517 -5.657 2.063 1.00 97.75 145 ARG A C 1
ATOM 1173 O O . ARG A 1 145 ? -0.655 -5.431 1.780 1.00 97.75 145 ARG A O 1
ATOM 1180 N N . LEU A 1 146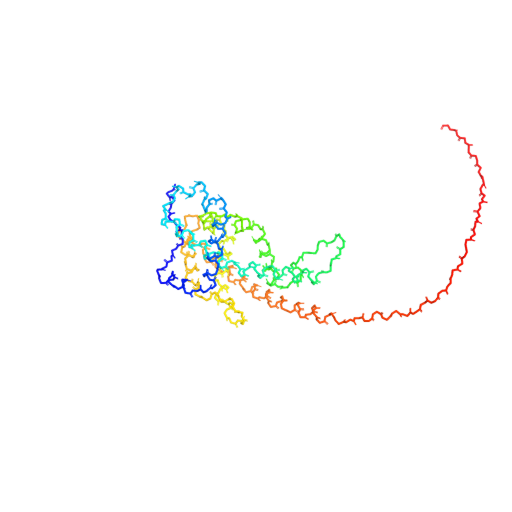 ? 1.328 -4.709 2.537 1.00 96.56 146 LEU A N 1
ATOM 1181 C CA . LEU A 1 146 ? 0.921 -3.309 2.670 1.00 96.56 146 LEU A CA 1
ATOM 1182 C C . LEU A 1 146 ? 0.477 -2.729 1.325 1.00 96.56 146 LEU A C 1
ATOM 1184 O O . LEU A 1 146 ? -0.557 -2.061 1.264 1.00 96.56 146 LEU A O 1
ATOM 1188 N N . MET A 1 147 ? 1.215 -3.018 0.252 1.00 96.12 147 MET A N 1
ATOM 1189 C CA . MET A 1 147 ? 0.850 -2.571 -1.089 1.00 96.12 147 MET A CA 1
ATOM 1190 C C . MET A 1 147 ? -0.440 -3.227 -1.584 1.00 96.12 147 MET A C 1
ATOM 1192 O O . MET A 1 147 ? -1.333 -2.526 -2.058 1.00 96.12 147 MET A O 1
ATOM 1196 N N . ALA A 1 148 ? -0.591 -4.541 -1.403 1.00 96.50 148 ALA A N 1
ATOM 1197 C CA . ALA A 1 148 ? -1.811 -5.259 -1.768 1.00 96.50 148 ALA A CA 1
ATOM 1198 C C . ALA A 1 148 ? -3.043 -4.717 -1.017 1.00 96.50 148 ALA A C 1
ATOM 1200 O O . ALA A 1 148 ? -4.071 -4.429 -1.630 1.00 96.50 148 ALA A O 1
ATOM 1201 N N . VAL A 1 149 ? -2.927 -4.483 0.296 1.00 95.88 149 VAL A N 1
ATOM 1202 C CA . VAL A 1 149 ? -3.984 -3.866 1.120 1.00 95.88 149 VAL A CA 1
ATOM 1203 C C . VAL A 1 149 ? -4.346 -2.474 0.609 1.00 95.88 149 VAL A C 1
ATOM 1205 O O . VAL A 1 149 ? -5.530 -2.147 0.522 1.00 95.88 149 VAL A O 1
ATOM 1208 N N . ALA A 1 150 ? -3.352 -1.655 0.259 1.00 94.00 150 ALA A N 1
ATOM 1209 C CA . ALA A 1 150 ? -3.580 -0.313 -0.266 1.00 94.00 150 ALA A CA 1
ATOM 1210 C C . ALA A 1 150 ? -4.355 -0.337 -1.593 1.00 94.00 150 ALA A C 1
ATOM 1212 O O . ALA A 1 150 ? -5.299 0.436 -1.756 1.00 94.00 150 ALA A O 1
ATOM 1213 N N . CYS A 1 151 ? -4.019 -1.261 -2.501 1.00 93.25 151 CYS A N 1
ATOM 1214 C CA . CYS A 1 151 ? -4.745 -1.446 -3.761 1.00 93.25 151 CYS A CA 1
ATOM 1215 C C . CYS A 1 151 ? -6.189 -1.898 -3.522 1.00 93.25 151 CYS A C 1
ATOM 1217 O O . CYS A 1 151 ? -7.129 -1.284 -4.020 1.00 93.25 151 CYS A O 1
ATOM 1219 N N . LEU A 1 152 ? -6.377 -2.933 -2.699 1.00 91.75 152 LEU A N 1
ATOM 1220 C CA . LEU A 1 152 ? -7.698 -3.485 -2.395 1.00 91.75 152 LEU A CA 1
ATOM 12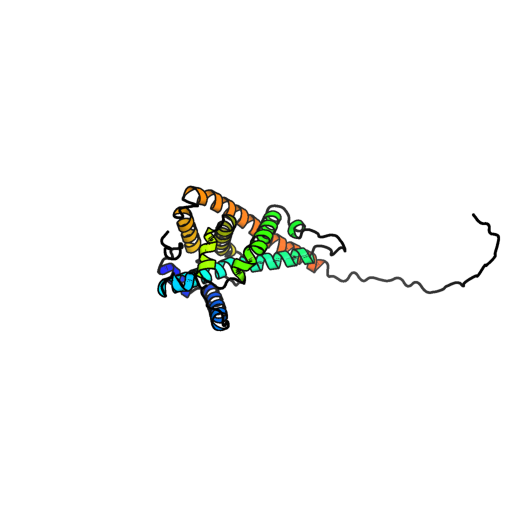21 C C . LEU A 1 152 ? -8.609 -2.456 -1.703 1.00 91.75 152 LEU A C 1
ATOM 1223 O O . LEU A 1 152 ? -9.814 -2.421 -1.952 1.00 91.75 152 LEU A O 1
ATOM 1227 N N . LEU A 1 153 ? -8.056 -1.588 -0.849 1.00 88.25 153 LEU A N 1
ATOM 1228 C CA . LEU A 1 153 ? -8.808 -0.494 -0.224 1.00 88.25 153 LEU A CA 1
ATOM 1229 C C . LEU A 1 153 ? -9.113 0.653 -1.185 1.00 88.25 153 LEU A C 1
ATOM 1231 O O . LEU A 1 153 ? -10.170 1.268 -1.045 1.00 88.25 153 LEU A O 1
ATOM 1235 N N . ALA A 1 154 ? -8.226 0.940 -2.142 1.00 83.62 154 ALA A N 1
ATOM 1236 C CA . ALA A 1 154 ? -8.471 1.956 -3.162 1.00 83.62 154 ALA A CA 1
ATOM 1237 C C . ALA A 1 154 ? -9.736 1.640 -3.981 1.00 83.62 154 ALA A C 1
ATOM 1239 O O . ALA A 1 154 ? -10.504 2.558 -4.267 1.00 83.62 154 ALA A O 1
ATOM 1240 N N . GLY A 1 155 ? -9.992 0.355 -4.261 1.00 67.94 155 GLY A N 1
ATOM 1241 C CA . GLY A 1 155 ? -11.243 -0.115 -4.867 1.00 67.94 155 GLY A CA 1
ATOM 1242 C C . GLY A 1 155 ? -12.422 -0.225 -3.887 1.00 67.94 155 GLY A C 1
ATOM 1243 O O . GLY A 1 155 ? -13.558 0.047 -4.254 1.00 67.94 155 GLY A O 1
ATOM 1244 N N . ALA A 1 156 ? -12.188 -0.592 -2.620 1.00 65.38 156 ALA A N 1
ATOM 1245 C CA . ALA A 1 156 ? -13.274 -0.884 -1.672 1.00 65.38 156 ALA A CA 1
ATOM 1246 C C . ALA A 1 156 ? -13.871 0.334 -0.939 1.00 65.38 156 ALA A C 1
ATOM 1248 O O . ALA A 1 156 ? -14.981 0.242 -0.416 1.00 65.38 156 ALA A O 1
ATOM 1249 N N . LEU A 1 157 ? -13.152 1.457 -0.843 1.00 60.06 157 LEU A N 1
ATOM 1250 C CA . LEU A 1 157 ? -13.647 2.681 -0.190 1.00 60.06 157 LEU A CA 1
ATOM 1251 C C . LEU A 1 157 ? -14.585 3.518 -1.088 1.00 60.06 157 LEU A C 1
ATOM 1253 O O . LEU A 1 157 ? -15.027 4.591 -0.675 1.00 60.06 157 LEU A O 1
ATOM 1257 N N . ASP A 1 158 ? -14.908 3.014 -2.282 1.00 53.09 158 ASP A N 1
ATOM 1258 C CA . ASP A 1 158 ? -15.801 3.627 -3.277 1.00 53.09 158 ASP A CA 1
ATOM 1259 C C . ASP A 1 158 ? -17.261 3.747 -2.782 1.00 53.09 158 ASP A C 1
ATOM 1261 O O . ASP A 1 158 ? -17.966 4.705 -3.090 1.00 53.09 158 ASP A O 1
ATOM 1265 N N . GLU A 1 159 ? -17.699 2.840 -1.904 1.00 47.19 159 GLU A N 1
ATOM 1266 C CA . GLU A 1 159 ? -19.104 2.727 -1.476 1.00 47.19 159 GLU A CA 1
ATOM 1267 C C . GLU A 1 159 ? -19.506 3.677 -0.325 1.00 47.19 159 GLU A C 1
ATOM 1269 O O . GLU A 1 159 ? -20.688 3.820 -0.008 1.00 47.19 159 GLU A O 1
ATOM 1274 N N . SER A 1 160 ? -18.555 4.362 0.325 1.00 46.78 160 SER A N 1
ATOM 1275 C CA . SER A 1 160 ? -18.841 5.204 1.500 1.00 46.78 160 SER A CA 1
ATOM 1276 C C . SER A 1 160 ? -18.314 6.638 1.362 1.00 46.78 160 SER A C 1
ATOM 1278 O O . SER A 1 160 ? -17.292 6.999 1.939 1.00 46.78 160 SER A O 1
ATOM 1280 N N . ALA A 1 161 ? -19.043 7.468 0.609 1.00 44.09 161 ALA A N 1
ATOM 1281 C CA . ALA A 1 161 ? -19.202 8.923 0.784 1.00 44.09 161 ALA A CA 1
ATOM 1282 C C . ALA A 1 161 ? -17.962 9.792 1.140 1.00 44.09 161 ALA A C 1
ATOM 1284 O O . ALA A 1 161 ? -18.099 10.773 1.874 1.00 44.09 161 ALA A O 1
ATOM 1285 N N . SER A 1 162 ? -16.765 9.501 0.615 1.00 44.56 162 SER A N 1
ATOM 1286 C CA . SER A 1 162 ? -15.573 10.352 0.791 1.00 44.56 162 SER A CA 1
ATOM 1287 C C . SER A 1 162 ? -15.144 11.002 -0.536 1.00 44.56 162 SER A C 1
ATOM 1289 O O . SER A 1 162 ? -15.099 10.325 -1.562 1.00 44.56 162 SER A O 1
ATOM 1291 N N . PRO A 1 163 ? -14.803 12.307 -0.567 1.00 40.53 163 PRO A N 1
ATOM 1292 C CA . PRO A 1 163 ? -14.433 13.015 -1.799 1.00 40.53 163 PRO A CA 1
ATOM 1293 C C . PRO A 1 163 ? -13.053 12.628 -2.366 1.00 40.53 163 PRO A C 1
ATOM 1295 O O . PRO A 1 163 ? -12.738 13.004 -3.494 1.00 40.53 163 PRO A O 1
ATOM 1298 N N . CYS A 1 164 ? -12.233 11.870 -1.631 1.00 43.22 164 CYS A N 1
ATOM 1299 C CA . CYS A 1 164 ? -10.915 11.420 -2.089 1.00 43.22 164 CYS A CA 1
ATOM 1300 C C . CYS A 1 164 ? -11.009 10.033 -2.737 1.00 43.22 164 CYS A C 1
ATOM 1302 O O . CYS A 1 164 ? -10.696 9.021 -2.112 1.00 43.22 164 CYS A O 1
ATOM 1304 N N . ARG A 1 165 ? -11.471 10.002 -3.989 1.00 56.09 165 ARG A N 1
ATOM 1305 C CA . ARG A 1 165 ? -11.602 8.785 -4.801 1.00 56.09 165 ARG A CA 1
ATOM 1306 C C . ARG A 1 165 ? -10.227 8.305 -5.277 1.00 56.09 165 ARG A C 1
ATOM 1308 O O . ARG A 1 165 ? -9.476 9.090 -5.855 1.00 56.09 165 ARG A O 1
ATOM 1315 N N . LEU A 1 166 ? -9.934 7.018 -5.104 1.00 60.53 166 LEU A N 1
ATOM 1316 C CA . LEU A 1 166 ? -8.816 6.323 -5.759 1.00 60.53 166 LEU A CA 1
ATOM 1317 C C . LEU A 1 166 ? -9.318 5.215 -6.698 1.00 60.53 166 LEU A C 1
ATOM 1319 O O . LEU A 1 166 ? -8.654 4.203 -6.875 1.00 60.53 166 LEU A O 1
ATOM 1323 N N . ALA A 1 167 ? -10.486 5.402 -7.317 1.00 61.72 167 ALA A N 1
ATOM 1324 C CA . ALA A 1 167 ? -10.956 4.490 -8.355 1.00 61.72 167 ALA A CA 1
ATOM 1325 C C . ALA A 1 167 ? -9.929 4.402 -9.505 1.00 61.72 167 ALA A C 1
ATOM 1327 O O . ALA A 1 167 ? -9.344 5.420 -9.903 1.00 61.72 167 ALA A O 1
ATOM 1328 N N . GLY A 1 168 ? -9.731 3.194 -10.041 1.00 66.75 168 GLY A N 1
ATOM 1329 C CA . GLY A 1 168 ? -8.870 2.945 -11.201 1.00 66.75 168 GLY A CA 1
ATOM 1330 C C . GLY A 1 168 ? -7.411 2.610 -10.886 1.00 66.75 168 GLY A C 1
ATOM 1331 O O . GLY A 1 168 ? -6.551 2.939 -11.695 1.00 66.75 168 GLY A O 1
ATOM 1332 N N . PHE A 1 169 ? -7.127 1.984 -9.738 1.00 80.69 169 PHE A N 1
ATOM 1333 C CA . PHE A 1 169 ? -5.795 1.461 -9.389 1.00 80.69 169 PHE A CA 1
ATOM 1334 C C . PHE A 1 169 ? -5.714 -0.075 -9.378 1.00 80.69 169 PHE A C 1
ATOM 1336 O O . PHE A 1 169 ? -4.692 -0.619 -8.967 1.00 80.69 169 PHE A O 1
ATOM 1343 N N . ASP A 1 170 ? -6.746 -0.781 -9.850 1.00 85.25 170 ASP A N 1
ATOM 1344 C CA . ASP A 1 170 ? -6.766 -2.254 -9.876 1.00 85.25 170 ASP A CA 1
ATOM 1345 C C . ASP A 1 170 ? -5.588 -2.829 -10.679 1.00 85.25 170 ASP A C 1
ATOM 1347 O O . ASP A 1 170 ? -4.962 -3.799 -10.255 1.00 85.25 170 ASP A O 1
ATOM 1351 N N . PHE A 1 171 ? -5.188 -2.138 -11.754 1.00 91.12 171 PHE A N 1
ATOM 1352 C CA . PHE A 1 171 ? -4.003 -2.474 -12.551 1.00 91.12 171 PHE A CA 1
ATOM 1353 C C . PHE A 1 171 ? -2.717 -2.550 -11.709 1.00 91.12 171 PHE A C 1
ATOM 1355 O O . PHE A 1 171 ? -1.782 -3.269 -12.053 1.00 91.12 171 PHE A O 1
ATOM 1362 N N . TRP A 1 172 ? -2.627 -1.793 -10.607 1.00 95.19 172 TRP A N 1
ATOM 1363 C CA . TRP A 1 172 ? -1.441 -1.807 -9.756 1.00 95.19 172 TRP A CA 1
ATOM 1364 C C . TRP A 1 172 ? -1.391 -3.058 -8.881 1.00 95.19 172 TRP A C 1
ATOM 1366 O O . TRP A 1 172 ? -0.300 -3.549 -8.609 1.00 95.19 172 TRP A O 1
ATOM 1376 N N . LEU A 1 173 ? -2.543 -3.616 -8.489 1.00 94.94 173 LEU A N 1
ATOM 1377 C CA . LEU A 1 173 ? -2.571 -4.909 -7.803 1.00 94.94 173 LEU A CA 1
ATOM 1378 C C . LEU A 1 173 ? -2.044 -6.012 -8.726 1.00 94.94 173 LEU A C 1
ATOM 1380 O O . LEU A 1 173 ? -1.188 -6.782 -8.304 1.00 94.94 173 LEU A O 1
ATOM 1384 N N . GLU A 1 174 ? -2.478 -6.024 -9.990 1.00 95.00 174 GLU A N 1
ATOM 1385 C CA . GLU A 1 174 ? -1.978 -6.956 -11.014 1.00 95.00 174 GLU A CA 1
ATOM 1386 C C . GLU A 1 174 ? -0.473 -6.774 -11.267 1.00 95.00 174 GLU A C 1
ATOM 1388 O O . GLU A 1 174 ? 0.271 -7.748 -11.409 1.00 95.00 174 GLU A O 1
ATOM 1393 N N . ALA A 1 175 ? 0.005 -5.526 -11.280 1.00 96.69 175 ALA A N 1
ATOM 1394 C CA . ALA A 1 175 ? 1.426 -5.229 -11.416 1.00 96.69 175 ALA A CA 1
ATOM 1395 C C . ALA A 1 175 ? 2.240 -5.748 -10.219 1.00 96.69 175 ALA A C 1
ATOM 1397 O O . ALA A 1 175 ? 3.339 -6.266 -10.414 1.00 96.69 175 ALA A O 1
ATOM 1398 N N . VAL A 1 176 ? 1.719 -5.624 -8.993 1.00 97.19 176 VAL A N 1
ATOM 1399 C CA . VAL A 1 176 ? 2.356 -6.158 -7.778 1.00 97.19 176 VAL A CA 1
ATOM 1400 C C . VAL A 1 176 ? 2.340 -7.683 -7.788 1.00 97.19 176 VAL A C 1
ATOM 1402 O O . VAL A 1 176 ? 3.374 -8.286 -7.526 1.00 97.19 176 VAL A O 1
ATOM 1405 N N . GLU A 1 177 ? 1.214 -8.301 -8.141 1.00 97.50 177 GLU A N 1
ATOM 1406 C CA . GLU A 1 177 ? 1.096 -9.752 -8.292 1.00 97.50 177 GLU A CA 1
ATOM 1407 C C . GLU A 1 177 ? 2.137 -10.292 -9.271 1.00 97.50 177 GLU A C 1
ATOM 1409 O O . GLU A 1 177 ? 2.928 -11.168 -8.924 1.00 97.50 177 GLU A O 1
ATOM 1414 N N . THR A 1 178 ? 2.178 -9.726 -10.478 1.00 97.00 178 THR A N 1
ATOM 1415 C CA . THR A 1 178 ? 3.134 -10.118 -11.519 1.00 97.00 178 THR A CA 1
ATOM 1416 C C . THR A 1 178 ? 4.566 -9.966 -11.016 1.00 97.00 178 THR A C 1
ATOM 1418 O O . THR A 1 178 ? 5.373 -10.877 -11.169 1.00 97.00 178 THR A O 1
ATOM 1421 N N . ALA A 1 179 ? 4.873 -8.843 -10.362 1.00 97.06 179 ALA A N 1
ATOM 1422 C CA . ALA A 1 179 ? 6.201 -8.578 -9.831 1.00 97.06 179 ALA A CA 1
ATOM 1423 C C . ALA A 1 179 ? 6.616 -9.582 -8.742 1.00 97.06 179 ALA A C 1
ATOM 1425 O O . ALA A 1 179 ? 7.767 -9.996 -8.727 1.00 97.06 179 ALA A O 1
ATOM 1426 N N . VAL A 1 180 ? 5.701 -10.005 -7.863 1.00 97.69 180 VAL A N 1
ATOM 1427 C CA . VAL A 1 180 ? 5.971 -11.034 -6.842 1.00 97.69 180 VAL A CA 1
ATOM 1428 C C . VAL A 1 180 ? 6.187 -12.400 -7.492 1.00 97.69 180 VAL A C 1
ATOM 1430 O O . VAL A 1 180 ? 7.159 -13.079 -7.171 1.00 97.69 180 VAL A O 1
ATOM 1433 N N . ARG A 1 181 ? 5.314 -12.791 -8.427 1.00 97.25 181 ARG A N 1
ATOM 1434 C CA . ARG A 1 181 ? 5.382 -14.098 -9.101 1.00 97.25 181 ARG A CA 1
ATOM 1435 C C . ARG A 1 181 ? 6.634 -14.252 -9.971 1.00 97.25 181 ARG A C 1
ATOM 1437 O O . ARG A 1 181 ? 7.191 -15.345 -10.046 1.00 97.25 181 ARG A O 1
ATOM 1444 N N . GLU A 1 182 ? 7.077 -13.174 -10.621 1.00 95.50 182 GLU A N 1
ATOM 1445 C CA . GLU A 1 182 ? 8.293 -13.143 -11.450 1.00 95.50 182 GLU A CA 1
ATOM 1446 C C . GLU A 1 182 ? 9.585 -12.943 -10.632 1.00 95.50 182 GLU A C 1
ATOM 1448 O O . GLU A 1 182 ? 10.681 -13.123 -11.171 1.00 95.50 182 GLU A O 1
ATOM 1453 N N . ASP A 1 183 ? 9.493 -12.568 -9.351 1.00 95.38 183 ASP A N 1
ATOM 1454 C CA . ASP A 1 183 ? 10.670 -12.304 -8.527 1.00 95.38 183 ASP A CA 1
ATOM 1455 C C . ASP A 1 183 ? 11.421 -13.607 -8.167 1.00 95.38 183 ASP A C 1
ATOM 1457 O O . ASP A 1 183 ? 10.799 -14.566 -7.707 1.00 95.38 183 ASP A O 1
ATOM 1461 N N . PRO A 1 184 ? 12.761 -13.670 -8.321 1.00 92.81 184 PRO A N 1
ATOM 1462 C CA . PRO A 1 184 ? 13.531 -14.884 -8.038 1.00 92.81 184 PRO A CA 1
ATOM 1463 C C . PRO A 1 184 ? 13.526 -15.350 -6.576 1.00 92.81 184 PRO A C 1
ATOM 1465 O O . PRO A 1 184 ? 13.830 -16.515 -6.320 1.00 92.81 184 PRO A O 1
ATOM 1468 N N . PHE A 1 185 ? 13.287 -14.448 -5.620 1.00 94.12 185 PHE A N 1
ATOM 1469 C CA . PHE A 1 185 ? 13.232 -14.766 -4.196 1.00 94.12 185 PHE A CA 1
ATOM 1470 C C . PHE A 1 185 ? 11.816 -15.154 -3.760 1.00 94.12 185 PHE A C 1
ATOM 1472 O O . PHE A 1 185 ? 11.670 -16.130 -3.025 1.00 94.12 185 PHE A O 1
ATOM 1479 N N . TRP A 1 186 ? 10.795 -14.415 -4.207 1.00 95.56 186 TRP A N 1
ATOM 1480 C CA . TRP A 1 186 ? 9.396 -14.711 -3.881 1.00 95.56 186 TRP A CA 1
ATOM 1481 C C . TRP A 1 186 ? 8.844 -15.840 -4.754 1.00 95.56 186 TRP A C 1
ATOM 1483 O O . TRP A 1 186 ? 8.612 -16.940 -4.270 1.00 95.56 186 TRP A O 1
ATOM 1493 N N . GLY A 1 187 ? 8.670 -15.607 -6.051 1.00 92.19 187 GLY A N 1
ATOM 1494 C CA . GLY A 1 187 ? 8.122 -16.594 -6.972 1.00 92.19 187 GLY A CA 1
ATOM 1495 C C . GLY A 1 187 ? 6.612 -16.823 -6.830 1.00 92.19 187 GLY A C 1
ATOM 1496 O O . GLY A 1 187 ? 5.924 -16.247 -5.982 1.00 92.19 187 GLY A O 1
ATOM 1497 N N . ASP A 1 188 ? 6.089 -17.687 -7.702 1.00 92.75 188 ASP A N 1
ATOM 1498 C CA . ASP A 1 188 ? 4.648 -17.850 -7.946 1.00 92.75 188 ASP A CA 1
ATOM 1499 C C . ASP A 1 188 ? 3.839 -18.293 -6.712 1.00 92.75 188 ASP A C 1
ATOM 1501 O O . ASP A 1 188 ? 2.723 -17.831 -6.478 1.00 92.75 188 ASP A O 1
ATOM 1505 N N . GLU A 1 189 ? 4.436 -19.143 -5.875 1.00 94.44 189 GLU A N 1
ATOM 1506 C CA . GLU A 1 189 ? 3.774 -19.800 -4.740 1.00 94.44 189 GLU A CA 1
ATOM 1507 C C . GLU A 1 189 ? 3.464 -18.853 -3.566 1.00 94.44 189 GLU A C 1
ATOM 1509 O O . GLU A 1 189 ? 2.651 -19.179 -2.700 1.00 94.44 189 GLU A O 1
ATOM 1514 N N . PHE A 1 190 ? 4.103 -17.680 -3.498 1.00 94.88 190 PHE A N 1
ATOM 1515 C CA . PHE A 1 190 ? 3.958 -16.772 -2.353 1.00 94.88 190 PHE A CA 1
ATOM 1516 C C . PHE A 1 190 ? 2.752 -15.844 -2.475 1.00 94.88 190 PHE A C 1
ATOM 1518 O O . PHE A 1 190 ? 2.164 -15.466 -1.457 1.00 94.88 190 PHE A O 1
ATOM 1525 N N . TRP A 1 191 ? 2.363 -15.480 -3.700 1.00 97.19 191 TRP A N 1
ATOM 1526 C CA . TRP A 1 191 ? 1.278 -14.524 -3.913 1.00 97.19 191 TRP A CA 1
ATOM 1527 C C . TRP A 1 191 ? -0.058 -14.957 -3.281 1.00 97.19 191 TRP A C 1
ATOM 1529 O O . TRP A 1 191 ? -0.649 -14.128 -2.589 1.00 97.19 191 TRP A O 1
ATOM 1539 N N . PRO A 1 192 ? -0.523 -16.220 -3.401 1.00 97.31 192 PRO A N 1
ATOM 1540 C CA . PRO A 1 192 ? -1.812 -16.627 -2.835 1.00 97.31 192 PRO A CA 1
ATOM 1541 C C . PRO A 1 192 ? -1.937 -16.415 -1.317 1.00 97.31 192 PRO A C 1
ATOM 1543 O O . PRO A 1 192 ? -2.980 -15.959 -0.845 1.00 97.31 192 PRO A O 1
ATOM 1546 N N . ASP A 1 193 ? -0.887 -16.706 -0.537 1.00 97.81 193 ASP A N 1
ATOM 1547 C CA . ASP A 1 193 ? -0.901 -16.482 0.920 1.00 97.81 193 ASP A CA 1
ATOM 1548 C C . ASP A 1 193 ? -0.859 -14.983 1.255 1.00 97.81 193 ASP A C 1
ATOM 1550 O O . ASP A 1 193 ? -1.608 -14.511 2.116 1.00 97.81 193 ASP A O 1
ATOM 1554 N N . ILE A 1 194 ? -0.041 -14.209 0.535 1.00 97.94 194 ILE A N 1
ATOM 1555 C CA . ILE A 1 194 ? 0.038 -12.751 0.700 1.00 97.94 194 ILE A CA 1
ATOM 1556 C C . ILE A 1 194 ? -1.316 -12.103 0.397 1.00 97.94 194 ILE A C 1
ATOM 1558 O O . ILE A 1 194 ? -1.808 -11.296 1.192 1.00 97.94 194 ILE A O 1
ATOM 1562 N N . GLU A 1 195 ? -1.944 -12.474 -0.718 1.00 97.19 195 GLU A N 1
ATOM 1563 C CA . GLU A 1 195 ? -3.239 -11.953 -1.143 1.00 97.19 195 GLU A CA 1
ATOM 1564 C C . GLU A 1 195 ? -4.341 -12.319 -0.139 1.00 97.19 195 GLU A C 1
ATOM 1566 O O . GLU A 1 195 ? -5.124 -11.457 0.271 1.00 97.19 195 GLU A O 1
ATOM 1571 N N . TYR A 1 196 ? -4.373 -13.572 0.327 1.00 97.38 196 TYR A N 1
ATOM 1572 C CA . TYR A 1 196 ? -5.321 -14.021 1.347 1.00 97.38 196 TYR A CA 1
ATOM 1573 C C . TYR A 1 196 ? -5.203 -13.192 2.635 1.00 97.38 196 TYR A C 1
ATOM 1575 O O . TYR A 1 196 ? -6.202 -12.683 3.157 1.00 97.38 196 TYR A O 1
ATOM 1583 N N . ARG A 1 197 ? -3.975 -12.978 3.123 1.00 97.75 197 ARG A N 1
ATOM 1584 C CA . ARG A 1 197 ? -3.718 -12.151 4.312 1.00 97.75 197 ARG A CA 1
ATOM 1585 C C . ARG A 1 197 ? -4.052 -10.681 4.079 1.00 97.75 197 ARG A C 1
ATOM 1587 O O . ARG A 1 197 ? -4.551 -10.027 4.997 1.00 97.75 197 ARG A O 1
ATOM 1594 N N . ALA A 1 198 ? -3.796 -10.157 2.881 1.00 97.44 198 ALA A N 1
ATOM 1595 C CA . ALA A 1 198 ? -4.159 -8.796 2.507 1.00 97.44 198 ALA A CA 1
ATOM 1596 C C . ALA A 1 198 ? -5.681 -8.602 2.548 1.00 97.44 198 ALA A C 1
ATOM 1598 O O . ALA A 1 198 ? -6.154 -7.656 3.174 1.00 97.44 198 ALA A O 1
ATOM 1599 N N . ARG A 1 199 ? -6.458 -9.530 1.976 1.00 95.50 199 ARG A N 1
ATOM 1600 C CA . ARG A 1 199 ? -7.931 -9.496 2.000 1.00 95.50 199 ARG A CA 1
ATOM 1601 C C . ARG A 1 199 ? -8.489 -9.537 3.425 1.00 95.50 199 ARG A C 1
ATOM 1603 O O . ARG A 1 199 ? -9.303 -8.686 3.777 1.00 95.50 199 ARG A O 1
ATOM 1610 N N . GLY A 1 200 ? -7.999 -10.444 4.274 1.00 95.62 200 GLY A N 1
ATOM 1611 C CA . GLY A 1 200 ? -8.422 -10.497 5.681 1.00 95.62 200 GLY A CA 1
ATOM 1612 C C . GLY A 1 200 ? -8.110 -9.202 6.444 1.00 95.62 200 GLY A C 1
ATOM 1613 O O . GLY A 1 200 ? -8.914 -8.716 7.242 1.00 95.62 200 GLY A O 1
ATOM 1614 N N . LEU A 1 201 ? -6.963 -8.586 6.157 1.00 96.69 201 LEU A N 1
ATOM 1615 C CA . LEU A 1 201 ? -6.591 -7.306 6.748 1.00 96.69 201 LEU A CA 1
ATOM 1616 C C . LEU A 1 201 ? -7.459 -6.146 6.236 1.00 96.69 201 LEU A C 1
ATOM 1618 O O . LEU A 1 201 ? -7.821 -5.284 7.031 1.00 96.69 201 LEU A O 1
ATOM 1622 N N . VAL A 1 202 ? -7.844 -6.130 4.956 1.00 95.31 202 VAL A N 1
ATOM 1623 C CA . VAL A 1 202 ? -8.784 -5.141 4.395 1.00 95.31 202 VAL A CA 1
ATOM 1624 C C . VAL A 1 202 ? -10.100 -5.139 5.176 1.00 95.31 202 VAL A C 1
ATOM 1626 O O . VAL A 1 202 ? -10.594 -4.068 5.536 1.00 95.31 202 VAL A O 1
ATOM 1629 N N . ASP A 1 203 ? -10.640 -6.312 5.504 1.00 94.31 203 ASP A N 1
ATOM 1630 C CA . ASP A 1 203 ? -11.865 -6.418 6.301 1.00 94.31 203 ASP A CA 1
ATOM 1631 C C . ASP A 1 203 ? -11.667 -5.895 7.730 1.00 94.31 203 ASP A C 1
ATOM 1633 O O . ASP A 1 203 ? -12.490 -5.121 8.231 1.00 94.31 203 ASP A O 1
ATOM 1637 N N . GLY A 1 204 ? -10.531 -6.208 8.357 1.00 96.31 204 GLY A N 1
ATOM 1638 C CA . GLY A 1 204 ? -10.154 -5.626 9.646 1.00 96.31 204 GLY A CA 1
ATOM 1639 C C . GLY A 1 204 ? -10.019 -4.097 9.599 1.00 96.31 204 GLY A C 1
ATOM 1640 O O . GLY A 1 204 ? -10.478 -3.404 10.511 1.00 96.31 204 GLY A O 1
ATOM 1641 N N . VAL A 1 205 ? -9.462 -3.539 8.520 1.00 95.69 205 VAL A N 1
ATOM 1642 C CA . VAL A 1 205 ? -9.350 -2.085 8.316 1.00 95.69 205 VAL A CA 1
ATOM 1643 C C . VAL A 1 205 ? -10.729 -1.443 8.139 1.00 95.69 205 VAL A C 1
ATOM 1645 O O . VAL A 1 205 ? -10.993 -0.400 8.738 1.00 95.69 205 VAL A O 1
ATOM 1648 N N . LYS A 1 206 ? -11.651 -2.069 7.399 1.00 93.25 206 LYS A N 1
ATOM 1649 C CA . LYS A 1 206 ? -13.043 -1.594 7.293 1.00 93.25 206 LYS A CA 1
ATOM 1650 C C . LYS A 1 206 ? -13.732 -1.571 8.660 1.00 93.25 206 LYS A C 1
ATOM 1652 O O . LYS A 1 206 ? -14.345 -0.566 9.026 1.00 93.25 206 LYS A O 1
ATOM 1657 N N . GLN A 1 207 ? -13.581 -2.632 9.458 1.00 95.38 207 GLN A N 1
ATOM 1658 C CA . GLN A 1 207 ? -14.100 -2.663 10.830 1.00 95.38 207 GLN A CA 1
ATOM 1659 C C . GLN A 1 207 ? -13.468 -1.571 11.710 1.00 95.38 207 GLN A C 1
ATOM 1661 O O . GLN A 1 207 ? -14.161 -0.953 12.522 1.00 95.38 207 GLN A O 1
ATOM 1666 N N . LEU A 1 208 ? -12.170 -1.301 11.543 1.00 96.12 208 LEU A N 1
ATOM 1667 C CA . LEU A 1 208 ? -11.465 -0.234 12.254 1.00 96.12 208 LEU A CA 1
ATOM 1668 C C . LEU A 1 208 ? -12.045 1.147 11.936 1.00 96.12 208 LEU A C 1
ATOM 1670 O O . LEU A 1 208 ? -12.277 1.928 12.861 1.00 96.12 208 LEU A O 1
ATOM 1674 N N . VAL A 1 209 ? -12.334 1.440 10.664 1.00 93.69 209 VAL A N 1
ATOM 1675 C CA . VAL A 1 209 ? -12.991 2.695 10.258 1.00 93.69 209 VAL A CA 1
ATOM 1676 C C . VAL A 1 209 ? -14.347 2.842 10.948 1.00 93.69 209 VAL A C 1
ATOM 1678 O O . VAL A 1 209 ? -14.616 3.883 11.553 1.00 93.69 209 VAL A O 1
ATOM 1681 N N . LEU A 1 210 ? -15.173 1.791 10.938 1.00 93.56 210 LEU A N 1
ATOM 1682 C CA . LEU A 1 210 ? -16.484 1.802 11.594 1.00 93.56 210 LEU A CA 1
ATOM 1683 C C . LEU A 1 210 ? -16.372 2.058 13.103 1.00 93.56 210 LEU A C 1
ATOM 1685 O O . LEU A 1 210 ? -17.084 2.909 13.641 1.00 93.56 210 LEU A O 1
ATOM 1689 N N . GLN A 1 211 ? -15.448 1.380 13.788 1.00 95.25 211 GLN A N 1
ATOM 1690 C CA . GLN A 1 211 ? -15.230 1.599 15.220 1.00 95.25 211 GLN A CA 1
ATOM 1691 C C . GLN A 1 211 ? -14.709 3.013 15.506 1.00 95.25 211 GLN A C 1
ATOM 1693 O O . GLN A 1 211 ? -15.139 3.630 16.479 1.00 95.25 211 GLN A O 1
ATOM 1698 N N . CYS A 1 212 ? -13.849 3.579 14.650 1.00 93.81 212 CYS A N 1
ATOM 1699 C CA . CYS A 1 212 ? -13.396 4.965 14.794 1.00 93.81 212 CYS A CA 1
ATOM 1700 C C . CYS A 1 212 ? -14.563 5.960 14.763 1.00 93.81 212 CYS A C 1
ATOM 1702 O O . CYS A 1 212 ? -14.594 6.882 15.578 1.00 93.81 212 CYS A O 1
ATOM 1704 N N . VAL A 1 213 ? -15.534 5.764 13.867 1.00 92.25 213 VAL A N 1
ATOM 1705 C CA . VAL A 1 213 ? -16.745 6.599 13.801 1.00 92.25 213 VAL A CA 1
ATOM 1706 C C . VAL A 1 213 ? -17.584 6.447 15.075 1.00 92.25 213 VAL A C 1
ATOM 1708 O O . VAL A 1 213 ? -17.937 7.450 15.694 1.00 92.25 213 VAL A O 1
ATOM 1711 N N . GLN A 1 214 ? -17.842 5.213 15.521 1.00 92.31 214 GLN A N 1
ATOM 1712 C CA . GLN A 1 214 ? -18.632 4.924 16.732 1.00 92.31 214 GLN A CA 1
ATOM 1713 C C . GLN A 1 214 ? -18.015 5.506 18.014 1.00 92.31 214 GLN A C 1
ATOM 1715 O O . GLN A 1 214 ? -18.713 5.980 18.915 1.00 92.31 214 GLN A O 1
ATOM 1720 N N . LEU A 1 215 ? -16.689 5.463 18.123 1.00 91.50 215 LEU A N 1
ATOM 1721 C CA . LEU A 1 215 ? -15.975 5.978 19.286 1.00 91.50 215 LEU A CA 1
ATOM 1722 C C . LEU A 1 215 ? -15.987 7.507 19.333 1.00 91.50 215 LEU A C 1
ATOM 1724 O O . LEU A 1 215 ? -16.130 8.068 20.419 1.00 91.50 215 LEU A O 1
ATOM 1728 N N . ARG A 1 216 ? -15.899 8.180 18.177 1.00 88.44 216 ARG A N 1
ATOM 1729 C CA . ARG A 1 216 ? -16.017 9.645 18.088 1.00 88.44 216 ARG A CA 1
ATOM 1730 C C . ARG A 1 216 ? -17.397 10.126 18.519 1.00 88.44 216 ARG A C 1
ATOM 1732 O O . ARG A 1 216 ? -17.483 10.971 19.400 1.00 88.44 216 ARG A O 1
ATOM 1739 N N . THR A 1 217 ? -18.468 9.521 18.002 1.00 86.19 217 THR A N 1
ATOM 1740 C CA . THR A 1 217 ? -19.841 9.903 18.381 1.00 86.19 217 THR A CA 1
ATOM 1741 C C . THR A 1 217 ? -20.110 9.696 19.874 1.00 86.19 217 THR A C 1
ATOM 1743 O O . THR A 1 217 ? -20.759 10.522 20.515 1.00 86.19 217 THR A O 1
ATOM 1746 N N . THR A 1 218 ? -19.559 8.630 20.463 1.00 82.31 218 THR A N 1
ATOM 1747 C CA . THR A 1 218 ? -19.671 8.366 21.906 1.00 82.31 218 THR A CA 1
ATOM 1748 C C . THR A 1 218 ? -18.875 9.370 22.750 1.00 82.31 218 THR A C 1
ATOM 1750 O O . THR A 1 218 ? -19.305 9.726 23.849 1.00 82.31 218 THR A O 1
ATOM 1753 N N . ALA A 1 219 ? -17.709 9.811 22.270 1.00 76.94 219 ALA A N 1
ATOM 1754 C CA . ALA A 1 219 ? -16.893 10.817 22.946 1.00 76.94 219 ALA A CA 1
ATOM 1755 C C . ALA A 1 219 ? -17.556 12.204 22.901 1.00 76.94 219 ALA A C 1
ATOM 1757 O O . ALA A 1 219 ? -17.658 12.857 23.939 1.00 76.94 219 ALA A O 1
ATOM 1758 N N . ASP A 1 220 ? -18.090 12.602 21.743 1.00 74.19 220 ASP A N 1
ATOM 1759 C CA . ASP A 1 220 ? -18.769 13.889 21.554 1.00 74.19 220 ASP A CA 1
ATOM 1760 C C . ASP A 1 220 ? -20.069 13.973 22.374 1.00 74.19 220 ASP A C 1
ATOM 1762 O O . ASP A 1 220 ? -20.356 14.994 22.998 1.00 74.19 220 ASP A O 1
ATOM 1766 N N . GLY A 1 221 ? -20.822 12.870 22.480 1.00 60.50 221 GLY A N 1
ATOM 1767 C CA . GLY A 1 221 ? -22.031 12.796 23.312 1.00 60.50 221 GLY A CA 1
ATOM 1768 C C . GLY A 1 221 ? -21.779 12.910 24.824 1.00 60.50 221 GLY A C 1
ATOM 1769 O O . GLY A 1 221 ? -22.685 13.273 25.574 1.00 60.50 221 GLY A O 1
ATOM 1770 N N . LYS A 1 222 ? -20.551 12.645 25.295 1.00 57.19 222 LYS A N 1
ATOM 1771 C CA . LYS A 1 222 ? -20.151 12.821 26.705 1.00 57.19 222 LYS A CA 1
ATOM 1772 C C . LYS A 1 222 ? -19.709 14.251 27.042 1.00 57.19 222 LYS A C 1
ATOM 1774 O O . LYS A 1 222 ? -19.491 14.538 28.216 1.00 57.19 222 LYS A O 1
ATOM 1779 N N . ALA A 1 223 ? -19.609 15.148 26.058 1.00 50.81 223 ALA A N 1
ATOM 1780 C CA . ALA A 1 223 ? -19.206 16.543 26.245 1.00 50.81 223 ALA A CA 1
ATOM 1781 C C . ALA A 1 223 ? -20.359 17.496 26.645 1.00 50.81 223 ALA A C 1
ATOM 1783 O O . ALA A 1 223 ? -20.216 18.713 26.536 1.00 50.81 223 ALA A O 1
ATOM 1784 N N . LEU A 1 224 ? -21.500 16.987 27.131 1.00 41.22 224 LEU A N 1
ATOM 1785 C CA . LEU A 1 224 ? -22.526 17.827 27.764 1.00 41.22 224 LEU A CA 1
ATOM 1786 C C . LEU A 1 224 ? -22.070 18.177 29.196 1.00 41.22 224 LEU A C 1
ATOM 1788 O O . LEU A 1 224 ? -21.668 17.270 29.930 1.00 41.22 224 LEU A O 1
ATOM 1792 N N . PRO A 1 225 ? -22.093 19.454 29.630 1.00 45.53 225 PRO A N 1
ATOM 1793 C CA . PRO A 1 225 ? -21.481 19.852 30.890 1.00 45.53 225 PRO A CA 1
ATOM 1794 C C . PRO A 1 225 ? -22.201 19.182 32.059 1.00 45.53 225 PRO A C 1
ATOM 1796 O O . PRO A 1 225 ? -23.312 19.563 32.430 1.00 45.53 225 PRO A O 1
ATOM 1799 N N . SER A 1 226 ? -21.525 18.221 32.692 1.00 43.22 226 SER A N 1
ATOM 1800 C CA . SER A 1 226 ? -21.792 17.879 34.082 1.00 43.22 226 SER A CA 1
ATOM 1801 C C . SER A 1 226 ? -21.530 19.144 34.889 1.00 43.22 226 SER A C 1
ATOM 1803 O O . SER A 1 226 ? -20.390 19.448 35.240 1.00 43.22 226 SER A O 1
ATOM 1805 N N . ARG A 1 227 ? -22.595 19.920 35.124 1.00 37.97 227 ARG A N 1
ATOM 1806 C CA . ARG A 1 227 ? -22.632 20.988 36.116 1.00 37.97 227 ARG A CA 1
ATOM 1807 C C . ARG A 1 227 ? -22.138 20.378 37.417 1.00 37.97 227 ARG A C 1
ATOM 1809 O O . ARG A 1 227 ? -22.860 19.643 38.082 1.00 37.97 227 ARG A O 1
ATOM 1816 N N . CYS A 1 228 ? -20.886 20.660 37.751 1.00 36.59 228 CYS A N 1
ATOM 1817 C CA . CYS A 1 228 ? -20.373 20.446 39.086 1.00 36.59 228 CYS A CA 1
ATOM 1818 C C . CYS A 1 228 ? -21.087 21.480 39.964 1.00 36.59 228 CYS A C 1
ATOM 1820 O O . CYS A 1 228 ? -20.621 22.601 40.144 1.00 36.59 228 CYS A O 1
ATOM 1822 N N . SER A 1 229 ? -22.301 21.144 40.399 1.00 36.72 229 SER A N 1
ATOM 1823 C CA . SER A 1 229 ? -23.006 21.872 41.441 1.00 36.72 229 SER A CA 1
ATOM 1824 C C . SER A 1 229 ? -22.239 21.632 42.731 1.00 36.72 229 SER A C 1
ATOM 1826 O O . SER A 1 229 ? -22.429 20.624 43.402 1.00 36.72 229 SER A O 1
ATOM 1828 N N . THR A 1 230 ? -21.329 22.544 43.051 1.00 44.78 230 THR A N 1
ATOM 1829 C CA . THR A 1 230 ? -20.738 22.654 44.382 1.00 44.78 230 THR A CA 1
ATOM 1830 C C . THR A 1 230 ? -21.833 23.042 45.375 1.00 44.78 230 THR A C 1
ATOM 1832 O O . THR A 1 230 ? -22.427 24.111 45.206 1.00 44.78 230 THR A O 1
ATOM 1835 N N . PRO A 1 231 ? -22.100 22.261 46.435 1.00 40.91 231 PRO A N 1
ATOM 1836 C CA . PRO A 1 231 ? -22.746 22.804 47.612 1.00 40.91 231 PRO A CA 1
ATOM 1837 C C . PRO A 1 231 ? -21.707 23.607 48.397 1.00 40.91 231 PRO A C 1
ATOM 1839 O O . PRO A 1 231 ? -20.598 23.142 48.663 1.00 40.91 231 PRO A O 1
ATOM 1842 N N . HIS A 1 232 ? -22.087 24.831 48.743 1.00 41.25 232 HIS A N 1
ATOM 1843 C CA . HIS A 1 232 ? -21.416 25.686 49.710 1.00 41.25 232 HIS A CA 1
ATOM 1844 C C . HIS A 1 232 ? -21.038 24.922 50.991 1.00 41.25 232 HIS A C 1
ATOM 1846 O O . HIS A 1 232 ? -21.910 24.367 51.655 1.00 41.25 232 HIS A O 1
ATOM 1852 N N . CYS A 1 233 ? -19.771 25.008 51.402 1.00 33.00 233 CYS A N 1
ATOM 1853 C CA . CYS A 1 233 ? -19.382 24.849 52.801 1.00 33.00 233 CYS A CA 1
ATOM 1854 C C . CYS A 1 233 ? -18.665 26.118 53.264 1.00 33.00 233 CYS A C 1
ATOM 1856 O O . CYS A 1 233 ? -17.534 26.412 52.881 1.00 33.00 233 CYS A O 1
ATOM 1858 N N . THR A 1 234 ? -19.378 26.884 54.077 1.00 38.69 234 THR A N 1
ATOM 1859 C CA . THR A 1 234 ? -18.912 28.059 54.807 1.00 38.69 234 THR A CA 1
ATOM 1860 C C . THR A 1 234 ? -18.144 27.598 56.057 1.00 38.69 234 THR A C 1
ATOM 1862 O O . THR A 1 234 ? -18.703 26.836 56.834 1.00 38.69 234 THR A O 1
ATOM 1865 N N . VAL A 1 235 ? -16.876 28.039 56.180 1.00 41.16 235 VAL A N 1
ATOM 1866 C CA . VAL A 1 235 ? -16.119 28.555 57.363 1.00 41.16 235 VAL A CA 1
ATOM 1867 C C . VAL A 1 235 ? -16.338 27.834 58.722 1.00 41.16 235 VAL A C 1
ATOM 1869 O O . VAL A 1 235 ? -17.475 27.676 59.133 1.00 41.16 235 VAL A O 1
ATOM 1872 N N . THR A 1 236 ? -15.324 27.358 59.475 1.00 36.88 236 THR A N 1
ATOM 1873 C CA . THR A 1 236 ? -14.337 28.123 60.305 1.00 36.88 236 THR A CA 1
ATOM 1874 C C . THR A 1 236 ? -13.163 27.228 60.801 1.00 36.88 236 THR A C 1
ATOM 1876 O O . THR A 1 236 ? -13.330 26.011 60.864 1.00 36.88 236 THR A O 1
ATOM 1879 N N . PRO A 1 237 ? -12.001 27.782 61.233 1.00 51.38 237 PRO A N 1
ATOM 1880 C CA . PRO A 1 237 ? -10.866 27.019 61.781 1.00 51.38 237 PRO A CA 1
ATOM 1881 C C . PRO A 1 237 ? -10.840 26.998 63.327 1.00 51.38 237 PRO A C 1
ATOM 1883 O O . PRO A 1 237 ? -11.452 27.867 63.953 1.00 51.38 237 PRO A O 1
ATOM 1886 N N . PRO A 1 238 ? -10.030 26.118 63.957 1.00 42.75 238 PRO A N 1
ATOM 1887 C CA . PRO A 1 238 ? -9.429 26.502 65.231 1.00 42.75 238 PRO A CA 1
ATOM 1888 C C . PRO A 1 238 ? -7.914 26.252 65.357 1.00 42.75 238 PRO A C 1
ATOM 1890 O O . PRO A 1 238 ? -7.362 25.214 65.007 1.00 42.75 238 PRO A O 1
ATOM 1893 N N . ALA A 1 239 ? -7.308 27.303 65.907 1.00 34.88 239 ALA A N 1
ATOM 1894 C CA . ALA A 1 239 ? -6.095 27.484 66.696 1.00 34.88 239 ALA A CA 1
ATOM 1895 C C . ALA A 1 239 ? -5.173 26.300 67.073 1.00 34.88 239 ALA A C 1
ATOM 1897 O O . ALA A 1 239 ? -5.559 25.296 67.663 1.00 34.88 239 ALA A O 1
ATOM 1898 N N . SER A 1 240 ? -3.886 26.602 66.878 1.00 40.47 240 SER A N 1
ATOM 1899 C CA . SER A 1 240 ? -2.681 26.089 67.540 1.00 40.47 240 SER A CA 1
ATOM 1900 C C . SER A 1 240 ? -2.816 25.866 69.054 1.00 40.47 240 SER A C 1
ATOM 1902 O O . SER A 1 240 ? -3.245 26.766 69.777 1.00 40.47 240 SER A O 1
ATOM 1904 N N . SER A 1 241 ? -2.220 24.781 69.554 1.00 41.47 241 SER A N 1
ATOM 1905 C CA . SER A 1 241 ? -1.596 24.788 70.879 1.00 41.47 241 SER A CA 1
ATOM 1906 C C . SER A 1 241 ? -0.267 24.021 70.896 1.00 41.47 241 SER A C 1
ATOM 1908 O O . SER A 1 241 ? -0.159 22.831 70.614 1.00 41.47 241 SER A O 1
ATOM 1910 N N . TYR A 1 242 ? 0.774 24.781 71.228 1.00 38.03 242 TYR A N 1
ATOM 1911 C CA . TYR A 1 242 ? 2.067 24.341 71.731 1.00 38.03 242 TYR A CA 1
ATOM 1912 C C . TYR A 1 242 ? 1.907 23.350 72.891 1.00 38.03 242 TYR A C 1
ATOM 1914 O O . TYR A 1 242 ? 1.194 23.654 73.841 1.00 38.03 242 TYR A O 1
ATOM 1922 N N . THR A 1 243 ? 2.711 22.287 72.932 1.00 40.22 243 THR A N 1
ATOM 1923 C CA . THR A 1 243 ? 3.313 21.833 74.198 1.00 40.22 243 THR A CA 1
ATOM 1924 C C . THR A 1 243 ? 4.687 21.212 73.960 1.00 40.22 243 THR A C 1
ATOM 1926 O O . THR A 1 243 ? 4.924 20.424 73.052 1.00 40.22 243 THR A O 1
ATOM 1929 N N . ARG A 1 244 ? 5.620 21.644 74.808 1.00 39.53 244 ARG A N 1
ATOM 1930 C CA . ARG A 1 244 ? 7.050 21.344 74.843 1.00 39.53 244 ARG A CA 1
ATOM 1931 C C . ARG A 1 244 ? 7.361 20.846 76.255 1.00 39.53 244 ARG A C 1
ATOM 1933 O O . ARG A 1 244 ? 7.006 21.550 77.195 1.00 39.53 244 ARG A O 1
ATOM 1940 N N . ARG A 1 245 ? 8.074 19.723 76.406 1.00 39.19 245 ARG A N 1
ATOM 1941 C CA . ARG A 1 245 ? 8.941 19.335 77.558 1.00 39.19 245 ARG A CA 1
ATOM 1942 C C . ARG A 1 245 ? 9.683 18.040 77.157 1.00 39.19 245 ARG A C 1
ATOM 1944 O O . ARG A 1 245 ? 9.020 17.104 76.740 1.00 39.19 245 ARG A O 1
ATOM 1951 N N . LYS A 1 246 ? 11.018 18.034 76.951 1.00 39.47 246 LYS A N 1
ATOM 1952 C CA . LYS A 1 246 ? 12.152 17.900 77.924 1.00 39.47 246 LYS A CA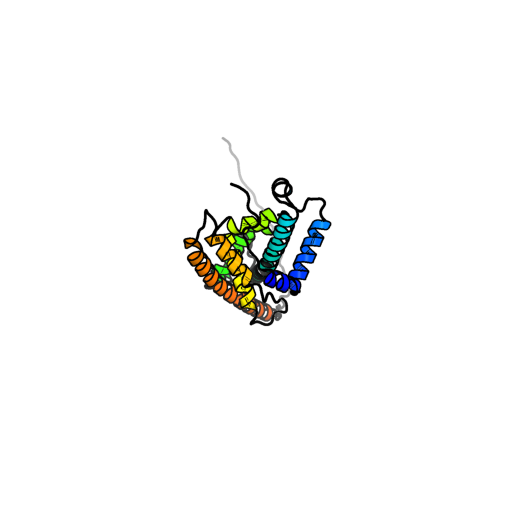 1
ATOM 1953 C C . LYS A 1 246 ? 11.996 16.650 78.814 1.00 39.47 246 LYS A C 1
ATOM 1955 O O . LYS A 1 246 ? 10.918 16.498 79.360 1.00 39.47 246 LYS A O 1
ATOM 1960 N N . HIS A 1 247 ? 12.951 15.756 79.098 1.00 36.16 247 HIS A N 1
ATOM 1961 C CA . HIS A 1 247 ? 14.423 15.588 79.001 1.00 36.16 247 HIS A CA 1
ATOM 1962 C C . HIS A 1 247 ? 14.699 14.049 79.150 1.00 36.16 247 HIS A C 1
ATOM 1964 O O . HIS A 1 247 ? 13.785 13.345 79.561 1.00 36.16 247 HIS A O 1
ATOM 1970 N N . VAL A 1 248 ? 15.862 13.433 78.856 1.00 41.03 248 VAL A N 1
ATOM 1971 C CA . VAL A 1 248 ? 17.070 13.312 79.725 1.00 41.03 248 VAL A CA 1
ATOM 1972 C C . VAL A 1 248 ? 18.096 12.326 79.074 1.00 41.03 248 VAL A C 1
ATOM 1974 O O . VAL A 1 248 ? 17.684 11.249 78.671 1.00 41.03 248 VAL A O 1
ATOM 1977 N N . ARG A 1 249 ? 19.397 12.721 79.071 1.00 40.38 249 ARG A N 1
ATOM 1978 C CA . ARG A 1 249 ? 20.732 12.007 79.095 1.00 40.38 249 ARG A CA 1
ATOM 1979 C C . ARG A 1 249 ? 21.023 10.824 78.139 1.00 40.38 249 ARG A C 1
ATOM 1981 O O . ARG A 1 249 ? 20.213 9.928 78.022 1.00 40.38 249 ARG A O 1
ATOM 1988 N N . ARG A 1 250 ? 22.136 10.759 77.378 1.00 40.59 250 ARG A N 1
ATOM 1989 C CA . ARG A 1 250 ? 23.617 10.870 77.604 1.00 40.59 250 ARG A CA 1
ATOM 1990 C C . ARG A 1 250 ? 24.273 9.617 78.228 1.00 40.59 250 ARG A C 1
ATOM 1992 O O . ARG A 1 250 ? 24.136 9.439 79.430 1.00 40.59 250 ARG A O 1
ATOM 1999 N N . MET A 1 251 ? 25.048 8.872 77.421 1.00 35.34 251 MET A N 1
ATOM 2000 C CA . MET A 1 251 ? 26.416 8.314 77.639 1.00 35.34 251 MET A CA 1
ATOM 2001 C C . MET A 1 251 ? 26.704 7.275 76.528 1.00 35.34 251 MET A C 1
ATOM 2003 O O . MET A 1 251 ? 25.904 6.372 76.330 1.00 35.34 251 MET A O 1
ATOM 2007 N N . GLU A 1 252 ? 27.628 7.539 75.598 1.00 42.56 252 GLU A N 1
ATOM 2008 C CA . GLU A 1 252 ? 29.047 7.111 75.617 1.00 42.56 252 GLU A CA 1
ATOM 2009 C C . GLU A 1 252 ? 29.251 5.585 75.648 1.00 42.56 252 GLU A C 1
ATOM 2011 O O . GLU A 1 252 ? 29.138 4.961 76.703 1.00 42.56 252 GLU A O 1
ATOM 2016 N N . ARG A 1 253 ? 29.609 5.017 74.489 1.00 44.56 253 ARG A N 1
ATOM 2017 C CA . ARG A 1 253 ? 30.879 4.322 74.205 1.00 44.56 253 ARG A CA 1
ATOM 2018 C C . ARG A 1 253 ? 31.053 4.164 72.699 1.00 44.56 253 ARG A C 1
ATOM 2020 O O . ARG A 1 253 ? 30.017 4.021 72.015 1.00 44.56 253 ARG A O 1
#

Secondary structure (DSSP, 8-state):
---PSPS----HHHHHHHTT-HHHHHHHHHHHHHHHT-SS-SS-HHHHHHS-HHHHHHHHHHHHHHHHHHHHHHHHHHHHHHHHHHHS---TT----GGGGS-THHHHHHHHHHHHHHHSHHHHHT---HHHHHHHTTSSHHHHHHHHHHHHHHHHGGGS--S----S-HHHHHHHHHHHHH-TTT-GGGHHHHHHHHHHHHHHHHHHHHHHHHHHHHHHHT-S-----------------------------

Sequence (253 aa):
MAASASPFRISPQDEAALKRNDAFRAVREHLRRRELGTTAPSFCLVHRHTYSHDEQTTFRLHRDIIHTLLLPLFLLHRQASQVASSVLPCRPGRRVESERVFRGDARSAFAWLHSILSEERDWYVTEQCAACIVLHVLHSEPTIRLMAVACLLAGALDESASPCRLAGFDFWLEAVETAVREDPFWGDEFWPDIEYRARGLVDGVKQLVLQCVQLRTTADGKALPSRCSTPHCTVTPPASSYTRRKHVRRMER

pLDDT: mean 81.16, std 19.86, range [33.0, 97.94]